Protein AF-A0A3C0I168-F1 (afdb_monomer_lite)

Foldseek 3Di:
DDDDPPPPPDDPLQQAAAEEEEQADAQVQLQVVVLCVVLVNVNRYHYDYDDLVNDDDDPPDDDRGSALQNLLVVQVVVQVVVQVVCVVVVHHGHAEYEREEAADPHPCNVVNVVVQVVCLVPDPRHHYHYWYFVHDPLVLLLQQPDQDDLDFADEDPDPPPVDVDPDDDDLVRYSQSSCCVQLVDGSVCQRRPSCNNVSSVVSPGDLVSSLVSLVVQLVVCCVPPVVDDSSPRGGHTRVSVVSVVSNVSSVSPPPDDPVQADFADVVLCPPPVDPDPDPVLVVVLSVLLCVVPNVDGNVVSNVLSVVCVVCVDRDPSCVVRVVSSVSVCVVDPDD

Structure (mmCIF, N/CA/C/O backbone):
data_AF-A0A3C0I168-F1
#
_entry.id   AF-A0A3C0I168-F1
#
loop_
_atom_site.group_PDB
_atom_site.id
_atom_site.type_symbol
_atom_site.label_atom_id
_atom_site.label_alt_id
_atom_site.label_comp_id
_atom_site.label_asym_id
_atom_site.label_entity_id
_atom_site.label_seq_id
_atom_site.pdbx_PDB_ins_code
_atom_site.Cartn_x
_atom_site.Cartn_y
_atom_site.Cartn_z
_atom_site.occupancy
_atom_site.B_iso_or_equiv
_atom_site.auth_seq_id
_atom_site.auth_comp_id
_atom_site.auth_asym_id
_atom_site.auth_atom_id
_atom_site.pdbx_PDB_model_num
ATOM 1 N N . MET A 1 1 ? -26.625 31.525 30.598 1.00 34.56 1 MET A N 1
ATOM 2 C CA . MET A 1 1 ? -25.313 31.062 30.095 1.00 34.56 1 MET A CA 1
ATOM 3 C C . MET A 1 1 ? -25.594 30.124 28.931 1.00 34.56 1 MET A C 1
ATOM 5 O O . MET A 1 1 ? -26.128 29.048 29.154 1.00 34.56 1 MET A O 1
ATOM 9 N N . ILE A 1 2 ? -25.391 30.579 27.694 1.00 28.00 2 ILE A N 1
ATOM 10 C CA . ILE A 1 2 ? -25.667 29.773 26.497 1.00 28.00 2 ILE A CA 1
ATOM 11 C C . ILE A 1 2 ? -24.569 28.711 26.424 1.00 28.00 2 ILE A C 1
ATOM 13 O O . ILE A 1 2 ? -23.401 29.043 26.222 1.00 28.00 2 ILE A O 1
ATOM 17 N N . LEU A 1 3 ? -24.931 27.449 26.662 1.00 28.77 3 LEU A N 1
ATOM 18 C CA . LEU A 1 3 ? -24.052 26.310 26.423 1.00 28.77 3 LEU A CA 1
ATOM 19 C C . LEU A 1 3 ? -23.670 26.344 24.942 1.00 28.77 3 LEU A C 1
ATOM 21 O O . LEU A 1 3 ? -24.516 26.124 24.077 1.00 28.77 3 LEU A O 1
ATOM 25 N N . LYS A 1 4 ? -22.406 26.672 24.646 1.00 27.72 4 LYS A N 1
ATOM 26 C CA . LYS A 1 4 ? -21.853 26.501 23.300 1.00 27.72 4 LYS A CA 1
ATOM 27 C C . LYS A 1 4 ? -22.143 25.058 22.873 1.00 27.72 4 LYS A C 1
ATOM 29 O O . LYS A 1 4 ? -21.875 24.159 23.678 1.00 27.72 4 LYS A O 1
ATOM 34 N N . PRO A 1 5 ? -22.662 24.810 21.657 1.00 28.59 5 PRO A N 1
ATOM 35 C CA . PRO A 1 5 ? -22.758 23.451 21.157 1.00 28.59 5 PRO A CA 1
ATOM 36 C C . PRO A 1 5 ? -21.360 22.848 21.259 1.00 28.59 5 PRO A C 1
ATOM 38 O O . PRO A 1 5 ? -20.394 23.442 20.770 1.00 28.59 5 PRO A O 1
ATOM 41 N N . ARG A 1 6 ? -21.228 21.707 21.944 1.00 31.36 6 ARG A N 1
ATOM 42 C CA . ARG A 1 6 ? -20.055 20.854 21.760 1.00 31.36 6 ARG A CA 1
ATOM 43 C C . ARG A 1 6 ? -20.019 20.584 20.265 1.00 31.36 6 ARG A C 1
ATOM 45 O O . ARG A 1 6 ? -20.879 19.863 19.769 1.00 31.36 6 ARG A O 1
ATOM 52 N N . VAL A 1 7 ? -19.086 21.223 19.562 1.00 33.28 7 VAL A N 1
ATOM 53 C CA . VAL A 1 7 ? -18.720 20.850 18.198 1.00 33.28 7 VAL A CA 1
ATOM 54 C C . VAL A 1 7 ? -18.550 19.341 18.256 1.00 33.28 7 VAL A C 1
ATOM 56 O O . VAL A 1 7 ? -17.740 18.863 19.054 1.00 33.28 7 VAL A O 1
ATOM 59 N N . ALA A 1 8 ? -19.417 18.606 17.561 1.00 32.22 8 ALA A N 1
ATOM 60 C CA . ALA A 1 8 ? -19.381 17.158 17.558 1.00 32.22 8 ALA A CA 1
ATOM 61 C C . ALA A 1 8 ? -17.975 16.762 17.104 1.00 32.22 8 ALA A C 1
ATOM 63 O O . ALA A 1 8 ? -17.602 16.971 15.954 1.00 32.22 8 ALA A O 1
ATOM 64 N N . GLN A 1 9 ? -17.152 16.311 18.053 1.00 38.19 9 GLN A N 1
ATOM 65 C CA . GLN A 1 9 ? -15.844 15.758 17.757 1.00 38.19 9 GLN A CA 1
ATOM 66 C C . GLN A 1 9 ? -16.084 14.575 16.831 1.00 38.19 9 GLN A C 1
ATOM 68 O O . GLN A 1 9 ? -16.795 13.645 17.209 1.00 38.19 9 GLN A O 1
ATOM 73 N N . PHE A 1 10 ? -15.529 14.682 15.626 1.00 38.69 10 PHE A N 1
ATOM 74 C CA . PHE A 1 10 ? -15.328 13.634 14.636 1.00 38.69 10 PHE A CA 1
ATOM 75 C C . PHE A 1 10 ? -15.387 12.248 15.268 1.00 38.69 10 PHE A C 1
ATOM 77 O O . PHE A 1 10 ? -14.441 11.798 15.913 1.00 38.69 10 PHE A O 1
ATOM 84 N N . LYS A 1 11 ? -16.510 11.564 15.091 1.00 42.00 11 LYS A N 1
ATOM 85 C CA . LYS A 1 11 ? -16.537 10.122 15.260 1.00 42.00 11 LYS A CA 1
ATOM 86 C C . LYS A 1 11 ? -16.367 9.544 13.862 1.00 42.00 11 LYS A C 1
ATOM 88 O O . LYS A 1 11 ? -17.107 9.920 12.969 1.00 42.00 11 LYS A O 1
ATOM 93 N N . GLU A 1 12 ? -15.414 8.621 13.730 1.00 51.81 12 GLU A N 1
ATOM 94 C CA . GLU A 1 12 ? -15.281 7.631 12.634 1.00 51.81 12 GLU A CA 1
ATOM 95 C C . GLU A 1 12 ? -14.200 7.851 11.557 1.00 51.81 12 GLU A C 1
ATOM 97 O O . GLU A 1 12 ? -14.330 7.412 10.416 1.00 51.81 12 GLU A O 1
ATOM 102 N N . PRO A 1 13 ? -13.059 8.443 11.943 1.00 44.53 13 PRO A N 1
ATOM 103 C CA . PRO A 1 13 ? -11.757 7.905 11.508 1.00 44.53 13 PRO A CA 1
ATOM 104 C C . PRO A 1 13 ? -10.850 7.474 12.670 1.00 44.53 13 PRO A C 1
ATOM 106 O O . PRO A 1 13 ? -9.850 6.794 12.469 1.00 44.53 13 PRO A O 1
ATOM 109 N N . GLU A 1 14 ? -11.194 7.854 13.901 1.00 45.31 14 GLU A N 1
ATOM 110 C CA . GLU A 1 14 ? -10.487 7.416 15.111 1.00 45.31 14 GLU A CA 1
ATOM 111 C C . GLU A 1 14 ? -11.023 6.094 15.671 1.00 45.31 14 GLU A C 1
ATOM 113 O O . GLU A 1 14 ? -10.394 5.537 16.556 1.00 45.31 14 GLU A O 1
ATOM 118 N N . GLN A 1 15 ? -12.149 5.572 15.165 1.00 52.81 15 GLN A N 1
ATOM 119 C CA . GLN A 1 15 ? -12.777 4.360 15.709 1.00 52.81 15 GLN A CA 1
ATOM 120 C C . GLN A 1 15 ? -12.142 3.038 15.256 1.00 52.81 15 GLN A C 1
ATOM 122 O O . GLN A 1 15 ? -12.506 1.976 15.762 1.00 52.81 15 GLN A O 1
ATOM 127 N N . PHE A 1 16 ? -11.181 3.077 14.335 1.00 58.59 16 PHE A N 1
ATOM 128 C CA . PHE A 1 16 ? -10.498 1.879 13.879 1.00 58.59 16 PHE A CA 1
ATOM 129 C C . PHE A 1 16 ? -9.011 2.133 13.656 1.00 58.59 16 PHE A C 1
ATOM 131 O O . PHE A 1 16 ? -8.607 3.123 13.043 1.00 58.59 16 PHE A O 1
ATOM 138 N N . SER A 1 17 ? -8.195 1.220 14.173 1.00 78.19 17 SER A N 1
ATOM 139 C CA . SER A 1 17 ? -6.760 1.186 13.917 1.00 78.19 17 SER A CA 1
ATOM 140 C C . SER A 1 17 ? -6.486 0.303 12.697 1.00 78.19 17 SER A C 1
ATOM 142 O O . SER A 1 17 ? -7.250 -0.622 12.401 1.00 78.19 17 SER A O 1
ATOM 144 N N . ILE A 1 18 ? -5.383 0.555 11.999 1.00 85.88 18 ILE A N 1
ATOM 145 C CA . ILE A 1 18 ? -4.855 -0.326 10.955 1.00 85.88 18 ILE A CA 1
ATOM 146 C C . ILE A 1 18 ? -3.461 -0.818 11.331 1.00 85.88 18 ILE A C 1
ATOM 148 O O . ILE A 1 18 ? -2.681 -0.092 11.955 1.00 85.88 18 ILE A O 1
ATOM 152 N N . LEU A 1 19 ? -3.165 -2.045 10.926 1.00 89.56 19 LEU A N 1
ATOM 153 C CA . LEU A 1 19 ? -1.847 -2.652 11.016 1.00 89.56 19 LEU A CA 1
ATOM 154 C C . LEU A 1 19 ? -1.322 -2.863 9.594 1.00 89.56 19 LEU A C 1
ATOM 156 O O . LEU A 1 19 ? -2.053 -3.365 8.747 1.00 89.56 19 LEU A O 1
ATOM 160 N N . ILE A 1 20 ? -0.082 -2.471 9.328 1.00 91.81 20 ILE A N 1
ATOM 161 C CA . ILE A 1 20 ? 0.625 -2.738 8.074 1.00 91.81 20 ILE A CA 1
ATOM 162 C C . ILE A 1 20 ? 1.846 -3.577 8.433 1.00 91.81 20 ILE A C 1
ATOM 164 O O . ILE A 1 20 ? 2.668 -3.141 9.233 1.00 91.81 20 ILE A O 1
ATOM 168 N N . VAL A 1 21 ? 1.958 -4.771 7.865 1.00 90.75 21 VAL A N 1
ATOM 169 C CA . VAL A 1 21 ? 3.086 -5.681 8.070 1.00 90.75 21 VAL A CA 1
ATOM 170 C C . VAL A 1 21 ? 3.828 -5.811 6.754 1.00 90.75 21 VAL A C 1
ATOM 172 O O . VAL A 1 21 ? 3.232 -6.219 5.760 1.00 90.75 21 VAL A O 1
ATOM 175 N N . CYS A 1 22 ? 5.103 -5.433 6.745 1.00 89.12 22 CYS A N 1
ATOM 176 C CA . CYS A 1 22 ? 5.945 -5.505 5.553 1.00 89.12 22 CYS A CA 1
ATOM 177 C C . CYS A 1 22 ? 6.857 -6.732 5.600 1.00 89.12 22 CYS A C 1
ATOM 179 O O . CYS A 1 22 ? 7.445 -7.029 6.645 1.00 89.12 22 CYS A O 1
ATOM 181 N N . GLU A 1 23 ? 6.983 -7.410 4.458 1.00 84.25 23 GLU A N 1
ATOM 182 C CA . GLU A 1 23 ? 7.933 -8.504 4.254 1.00 84.25 23 GLU A CA 1
ATOM 183 C C . GLU A 1 23 ? 9.381 -8.063 4.481 1.00 84.25 23 GLU A C 1
ATOM 185 O O . GLU A 1 23 ? 10.157 -8.768 5.130 1.00 84.25 23 GLU A O 1
ATOM 190 N N . ASP A 1 24 ? 9.740 -6.882 3.978 1.00 78.25 24 ASP A N 1
ATOM 191 C CA . ASP A 1 24 ? 11.064 -6.302 4.140 1.00 78.25 24 ASP A CA 1
ATOM 192 C C . ASP A 1 24 ? 11.121 -5.307 5.316 1.00 78.25 24 ASP A C 1
ATOM 194 O O . ASP A 1 24 ? 10.115 -4.758 5.767 1.00 78.25 24 ASP A O 1
ATOM 198 N N . SER A 1 25 ? 12.327 -5.060 5.834 1.00 77.94 25 SER A N 1
ATOM 199 C CA . SER A 1 25 ? 12.542 -4.198 7.004 1.00 77.94 25 SER A CA 1
ATOM 200 C C . SER A 1 25 ? 12.929 -2.754 6.675 1.00 77.94 25 SER A C 1
ATOM 202 O O . SER A 1 25 ? 13.218 -1.980 7.597 1.00 77.94 25 SER A O 1
ATOM 204 N N . LYS A 1 26 ? 12.981 -2.394 5.386 1.00 82.38 26 LYS A N 1
ATOM 205 C CA . LYS A 1 26 ? 13.566 -1.142 4.900 1.00 82.38 26 LYS A CA 1
ATOM 206 C C . LYS A 1 26 ? 12.718 -0.457 3.835 1.00 82.38 26 LYS A C 1
ATOM 208 O O . LYS A 1 26 ? 12.081 0.528 4.168 1.00 82.38 26 LYS A O 1
ATOM 213 N N . SER A 1 27 ? 12.719 -0.910 2.585 1.00 81.81 27 SER A N 1
ATOM 214 C CA . SER A 1 27 ? 12.077 -0.221 1.458 1.00 81.81 27 SER A CA 1
ATOM 215 C C . SER A 1 27 ? 10.603 0.086 1.718 1.00 81.81 27 SER A C 1
ATOM 217 O O . SER A 1 27 ? 10.245 1.266 1.823 1.00 81.81 27 SER A O 1
ATOM 219 N N . ALA A 1 28 ? 9.761 -0.935 1.915 1.00 87.25 28 ALA A N 1
ATOM 220 C CA . ALA A 1 28 ? 8.344 -0.705 2.185 1.00 87.25 28 ALA A CA 1
ATOM 221 C C . ALA A 1 28 ? 8.139 0.069 3.494 1.00 87.25 28 ALA A C 1
ATOM 223 O O . ALA A 1 28 ? 7.382 1.043 3.541 1.00 87.25 28 ALA A O 1
ATOM 224 N N . VAL A 1 29 ? 8.879 -0.303 4.541 1.00 89.06 29 VAL A N 1
ATOM 225 C CA . VAL A 1 29 ? 8.790 0.310 5.875 1.00 89.06 29 VAL A CA 1
ATOM 226 C C . VAL A 1 29 ? 9.073 1.812 5.821 1.00 89.06 29 VAL A C 1
ATOM 228 O O . VAL A 1 29 ? 8.245 2.609 6.259 1.00 89.06 29 VAL A O 1
ATOM 231 N N . TYR A 1 30 ? 10.198 2.226 5.240 1.00 89.94 30 TYR A N 1
ATOM 232 C CA . TYR A 1 30 ? 10.595 3.630 5.145 1.00 89.94 30 TYR A CA 1
ATOM 233 C C . TYR A 1 30 ? 9.626 4.446 4.298 1.00 89.94 30 TYR A C 1
ATOM 235 O O . TYR A 1 30 ? 9.334 5.598 4.641 1.00 89.94 30 TYR A O 1
ATOM 243 N N . TYR A 1 31 ? 9.092 3.865 3.219 1.00 92.62 31 TYR A N 1
ATOM 244 C CA . TYR A 1 31 ? 8.068 4.531 2.427 1.00 92.62 31 TYR A CA 1
ATOM 245 C C . TYR A 1 31 ? 6.796 4.764 3.256 1.00 92.62 31 TYR A C 1
ATOM 247 O O . TYR A 1 31 ? 6.327 5.903 3.375 1.00 92.62 31 TYR A O 1
ATOM 255 N N . PHE A 1 32 ? 6.248 3.712 3.873 1.00 92.19 32 PHE A N 1
ATOM 256 C CA . PHE A 1 32 ? 4.993 3.809 4.616 1.00 92.19 32 PHE A CA 1
ATOM 257 C C . PHE A 1 32 ? 5.116 4.643 5.894 1.00 92.19 32 PHE A C 1
ATOM 259 O O . PHE A 1 32 ? 4.197 5.405 6.193 1.00 92.19 32 PHE A O 1
ATOM 266 N N . GLU A 1 33 ? 6.234 4.585 6.624 1.00 88.38 33 GLU A N 1
ATOM 267 C CA . GLU A 1 33 ? 6.457 5.414 7.820 1.00 88.38 33 GLU A CA 1
ATOM 268 C C . GLU A 1 33 ? 6.348 6.903 7.484 1.00 88.38 33 GLU A C 1
ATOM 270 O O . GLU A 1 33 ? 5.675 7.678 8.177 1.00 88.38 33 GLU A O 1
ATOM 275 N N . ARG A 1 34 ? 6.978 7.309 6.375 1.00 91.44 34 ARG A N 1
ATOM 276 C CA . ARG A 1 34 ? 6.918 8.689 5.887 1.00 91.44 34 ARG A CA 1
ATOM 277 C C . ARG A 1 34 ? 5.525 9.043 5.384 1.00 91.44 34 ARG A C 1
ATOM 279 O O . ARG A 1 34 ? 5.017 10.100 5.765 1.00 91.44 34 ARG A O 1
ATOM 286 N N . LYS A 1 35 ? 4.873 8.147 4.637 1.00 90.38 35 LYS A N 1
ATOM 287 C CA . LYS A 1 35 ? 3.500 8.349 4.159 1.00 90.38 35 LYS A CA 1
ATOM 288 C C . LYS A 1 35 ? 2.502 8.535 5.306 1.00 90.38 35 LYS A C 1
ATOM 290 O O . LYS A 1 35 ? 1.708 9.474 5.282 1.00 90.38 35 LYS A O 1
ATOM 295 N N . ILE A 1 36 ? 2.561 7.689 6.336 1.00 88.75 36 ILE A N 1
ATOM 296 C CA . ILE A 1 36 ? 1.723 7.783 7.544 1.00 88.75 36 ILE A CA 1
ATOM 297 C C . ILE A 1 36 ? 1.941 9.114 8.251 1.00 88.75 36 ILE A C 1
ATOM 299 O O . ILE A 1 36 ? 0.972 9.746 8.679 1.00 88.75 36 ILE A O 1
ATOM 303 N N . LYS A 1 37 ? 3.202 9.541 8.383 1.00 87.81 37 LYS A N 1
ATOM 304 C CA . LYS A 1 37 ? 3.541 10.815 9.017 1.00 87.81 37 LYS A CA 1
ATOM 305 C C . LYS A 1 37 ? 2.951 11.995 8.247 1.00 87.81 37 LYS A C 1
ATOM 307 O O . LYS A 1 37 ? 2.352 12.870 8.866 1.00 87.81 37 LYS A O 1
ATOM 312 N N . GLU A 1 38 ? 3.080 12.006 6.922 1.00 87.62 38 GLU A N 1
ATOM 313 C CA . GLU A 1 38 ? 2.495 13.042 6.063 1.00 87.62 38 GLU A CA 1
ATOM 314 C C . GLU A 1 38 ? 0.968 13.077 6.142 1.00 87.62 38 GLU A C 1
ATOM 316 O O . GLU A 1 38 ? 0.371 14.146 6.212 1.00 87.62 38 GLU A O 1
ATOM 321 N N . CYS A 1 39 ? 0.340 11.905 6.218 1.00 82.12 39 CYS A N 1
ATOM 322 C CA . CYS A 1 39 ? -1.105 11.771 6.365 1.00 82.12 39 CYS A CA 1
ATOM 323 C C . CYS A 1 39 ? -1.603 12.042 7.800 1.00 82.12 39 CYS A C 1
ATOM 325 O O . CYS A 1 39 ? -2.794 11.896 8.076 1.00 82.12 39 CYS A O 1
ATOM 327 N N . ALA A 1 40 ? -0.707 12.392 8.734 1.00 82.88 40 ALA A N 1
ATOM 328 C CA . ALA A 1 40 ? -0.997 12.548 10.160 1.00 82.88 40 ALA A CA 1
ATOM 329 C C . ALA A 1 40 ? -1.706 11.321 10.783 1.00 82.88 40 ALA A C 1
ATOM 331 O O . ALA A 1 40 ? -2.559 11.453 11.665 1.00 82.88 40 ALA A O 1
ATOM 332 N N . LEU A 1 41 ? -1.349 10.108 10.339 1.00 79.50 41 LEU A N 1
ATOM 333 C CA . LEU A 1 41 ? -1.995 8.854 10.751 1.00 79.50 41 LEU A CA 1
ATOM 334 C C . LEU A 1 41 ? -1.277 8.113 11.885 1.00 79.50 41 LEU A C 1
ATOM 336 O O . LEU A 1 41 ? -1.742 7.054 12.298 1.00 79.50 41 LEU A O 1
ATOM 340 N N . SER A 1 42 ? -0.192 8.659 12.440 1.00 77.06 42 SER A N 1
ATOM 341 C CA . SER A 1 42 ? 0.677 7.969 13.414 1.00 77.06 42 SER A CA 1
ATOM 342 C C . SER A 1 42 ? -0.017 7.476 14.693 1.00 77.06 42 SER A C 1
ATOM 344 O O . SER A 1 42 ? 0.567 6.702 15.440 1.00 77.06 42 SER A O 1
ATOM 346 N N . LYS A 1 43 ? -1.245 7.927 14.980 1.00 71.31 43 LYS A N 1
ATOM 347 C CA . LYS A 1 43 ? -2.039 7.467 16.132 1.00 71.31 43 LYS A CA 1
ATOM 348 C C . LYS A 1 43 ? -2.945 6.268 15.837 1.00 71.31 43 LYS A C 1
ATOM 350 O O . LYS A 1 43 ? -3.404 5.641 16.783 1.00 71.31 43 LYS A O 1
ATOM 355 N N . THR A 1 44 ? -3.243 5.974 14.571 1.00 68.56 44 THR A N 1
ATOM 356 C CA . THR A 1 44 ? -4.156 4.875 14.191 1.00 68.56 44 THR A CA 1
ATOM 357 C C . THR A 1 44 ? -3.604 3.951 13.124 1.00 68.56 44 THR A C 1
ATOM 359 O O . THR A 1 44 ? -4.261 2.974 12.794 1.00 68.56 44 THR A O 1
ATOM 362 N N . ALA A 1 45 ? -2.428 4.234 12.575 1.00 71.69 45 ALA A N 1
ATOM 363 C CA . ALA A 1 45 ? -1.731 3.325 11.688 1.00 71.69 45 ALA A CA 1
ATOM 364 C C . ALA A 1 45 ? -0.438 2.866 12.363 1.00 71.69 45 ALA A C 1
ATOM 366 O O . ALA A 1 45 ? 0.399 3.689 12.740 1.00 71.69 45 ALA A O 1
ATOM 367 N N . THR A 1 46 ? -0.304 1.554 12.531 1.00 78.44 46 THR A N 1
ATOM 368 C CA . THR A 1 46 ? 0.902 0.905 13.049 1.00 78.44 46 THR A CA 1
ATOM 369 C C . THR A 1 46 ? 1.583 0.164 11.911 1.00 78.44 46 THR A C 1
ATOM 371 O O . THR A 1 46 ? 0.918 -0.555 11.169 1.00 78.44 46 THR A O 1
ATOM 374 N N . ILE A 1 47 ? 2.896 0.344 11.780 1.00 72.50 47 ILE A N 1
ATOM 375 C CA . ILE A 1 47 ? 3.728 -0.437 10.866 1.00 72.50 47 ILE A CA 1
ATOM 376 C C . ILE A 1 47 ? 4.538 -1.409 11.707 1.00 72.50 47 ILE A C 1
ATOM 378 O O . ILE A 1 47 ? 5.252 -0.987 12.616 1.00 72.50 47 ILE A O 1
ATOM 382 N N . GLU A 1 48 ? 4.444 -2.688 11.378 1.00 80.06 48 GLU A N 1
ATOM 383 C CA . GLU A 1 48 ? 5.359 -3.706 11.860 1.00 80.06 48 GLU A CA 1
ATOM 384 C C . GLU A 1 48 ? 6.253 -4.161 10.706 1.00 80.06 48 GLU A C 1
ATOM 386 O O . GLU A 1 48 ? 5.827 -4.277 9.553 1.00 80.06 48 GLU A O 1
ATOM 391 N N . LYS A 1 49 ? 7.510 -4.428 11.037 1.00 73.69 49 LYS A N 1
ATOM 392 C CA . LYS A 1 49 ? 8.502 -4.966 10.115 1.00 73.69 49 LYS A CA 1
ATOM 393 C C . LYS A 1 49 ? 8.913 -6.343 10.594 1.00 73.69 49 LYS A C 1
ATOM 395 O O . LYS A 1 49 ? 9.040 -6.551 11.800 1.00 73.69 49 LYS A O 1
ATOM 400 N N . ILE A 1 50 ? 9.161 -7.251 9.665 1.00 62.25 50 ILE A N 1
ATOM 401 C CA . ILE A 1 50 ? 9.693 -8.566 10.004 1.00 62.25 50 ILE A CA 1
ATOM 402 C C . ILE A 1 50 ? 11.207 -8.488 9.855 1.00 62.25 50 ILE A C 1
ATOM 404 O O . ILE A 1 50 ? 11.731 -8.375 8.747 1.00 62.25 50 ILE A O 1
ATOM 408 N N . ASP A 1 51 ? 11.930 -8.480 10.978 1.00 56.91 51 ASP A N 1
ATOM 409 C CA . ASP A 1 51 ? 13.378 -8.641 10.913 1.00 56.91 51 ASP A CA 1
ATOM 410 C C . ASP A 1 51 ? 13.711 -10.121 10.685 1.00 56.91 51 ASP A C 1
ATOM 412 O O . ASP A 1 51 ? 13.073 -11.031 11.213 1.00 56.91 51 ASP A O 1
ATOM 416 N N . SER A 1 52 ? 14.778 -10.361 9.933 1.00 49.44 52 SER A N 1
ATOM 417 C CA . SER A 1 52 ? 15.386 -11.670 9.686 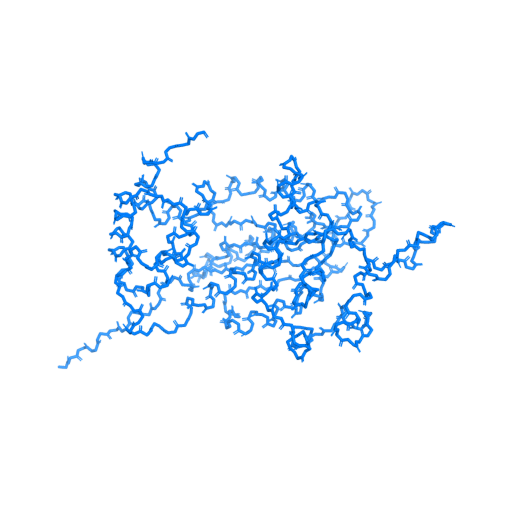1.00 49.44 52 SER A CA 1
ATOM 418 C C . SER A 1 52 ? 15.694 -12.484 10.957 1.00 49.44 52 SER A C 1
ATOM 420 O O . SER A 1 52 ? 15.904 -13.693 10.867 1.00 49.44 52 SER A O 1
ATOM 422 N N . GLN A 1 53 ? 15.735 -11.839 12.130 1.00 40.16 53 GLN A N 1
ATOM 423 C CA . GLN A 1 53 ? 15.949 -12.472 13.435 1.00 40.16 53 GLN A CA 1
ATOM 424 C C . GLN A 1 53 ? 14.653 -12.895 14.149 1.00 40.16 53 GLN A C 1
ATOM 426 O O . GLN A 1 53 ? 14.715 -13.778 15.000 1.00 40.16 53 GLN A O 1
ATOM 431 N N . ASP A 1 54 ? 13.496 -12.326 13.790 1.00 37.03 54 ASP A N 1
ATOM 432 C CA . ASP A 1 54 ? 12.200 -12.630 14.422 1.00 37.03 54 ASP A CA 1
ATOM 433 C C . ASP A 1 54 ? 11.555 -13.917 13.868 1.00 37.03 54 ASP A C 1
ATOM 435 O O . ASP A 1 54 ? 10.554 -14.405 14.392 1.00 37.03 54 ASP A O 1
ATOM 439 N N . ILE A 1 55 ? 12.145 -14.503 12.819 1.00 40.72 55 ILE A N 1
ATOM 440 C CA . ILE A 1 55 ? 11.670 -15.724 12.164 1.00 40.72 55 ILE A CA 1
ATOM 441 C C . ILE A 1 55 ? 12.423 -16.932 12.729 1.00 40.72 55 ILE A C 1
ATOM 443 O O . ILE A 1 55 ? 13.428 -17.391 12.183 1.00 40.72 55 ILE A O 1
ATOM 447 N N . ALA A 1 56 ? 11.908 -17.488 13.820 1.00 27.91 56 ALA A N 1
ATOM 448 C CA . ALA A 1 56 ? 12.175 -18.868 14.196 1.00 27.91 56 ALA A CA 1
ATOM 449 C C . ALA A 1 56 ? 10.848 -19.627 14.181 1.00 27.91 56 ALA A C 1
ATOM 451 O O . ALA A 1 56 ? 10.070 -19.482 15.112 1.00 27.91 56 ALA A O 1
ATOM 452 N N . VAL A 1 57 ? 10.579 -20.370 13.102 1.00 24.92 57 VAL A N 1
ATOM 453 C CA . VAL A 1 57 ? 10.372 -21.832 13.082 1.00 24.92 57 VAL A CA 1
ATOM 454 C C . VAL A 1 57 ? 10.262 -22.251 11.606 1.00 24.92 57 VAL A C 1
ATOM 456 O O . VAL A 1 57 ? 9.235 -22.064 10.965 1.00 24.92 57 VAL A O 1
ATOM 459 N N . ASP A 1 58 ? 11.345 -22.823 11.081 1.00 25.41 58 ASP A N 1
ATOM 460 C CA . ASP A 1 58 ? 11.345 -23.650 9.874 1.00 25.41 58 ASP A CA 1
ATOM 461 C C . ASP A 1 58 ? 11.367 -25.109 10.363 1.00 25.41 58 ASP A C 1
ATOM 463 O O . ASP A 1 58 ? 12.373 -25.558 10.918 1.00 25.41 58 ASP A O 1
ATOM 467 N N . VAL A 1 59 ? 10.245 -25.823 10.238 1.00 28.00 59 VAL A N 1
ATOM 468 C CA . VAL A 1 59 ? 10.227 -27.293 10.296 1.00 28.00 59 VAL A CA 1
ATOM 469 C C . VAL A 1 59 ? 9.953 -27.799 8.885 1.00 28.00 59 VAL A C 1
ATOM 471 O O . VAL A 1 59 ? 8.882 -28.328 8.641 1.00 28.00 59 VAL A O 1
ATOM 474 N N . GLU A 1 60 ? 10.864 -27.539 7.941 1.00 29.48 60 GLU A N 1
ATOM 475 C CA . GLU A 1 60 ? 11.282 -28.467 6.867 1.00 29.48 60 GLU A CA 1
ATOM 476 C C . GLU A 1 60 ? 12.383 -27.919 5.925 1.00 29.48 60 GLU A C 1
ATOM 478 O O . GLU A 1 60 ? 12.587 -28.408 4.819 1.00 29.48 60 GLU A O 1
ATOM 483 N N . GLY A 1 61 ? 13.215 -26.989 6.393 1.00 31.61 61 GLY A N 1
ATOM 484 C CA . GLY A 1 61 ? 14.593 -26.841 5.928 1.00 31.61 61 GLY A CA 1
ATOM 485 C C . GLY A 1 61 ? 14.779 -26.214 4.546 1.00 31.61 61 GLY A C 1
ATOM 486 O O . GLY A 1 61 ? 15.527 -26.756 3.726 1.00 31.61 61 GLY A O 1
ATOM 487 N N . SER A 1 62 ? 14.252 -25.009 4.310 1.00 28.00 62 SER A N 1
ATOM 488 C CA . SER A 1 62 ? 14.726 -24.189 3.186 1.00 28.00 62 SER A CA 1
ATOM 489 C C . SER A 1 62 ? 14.736 -22.684 3.480 1.00 28.00 62 SER A C 1
ATOM 491 O O . SER A 1 62 ? 13.765 -21.977 3.258 1.00 28.00 62 SER A O 1
ATOM 493 N N . LYS A 1 63 ? 15.935 -22.217 3.860 1.00 35.59 63 LYS A N 1
ATOM 494 C CA . LYS A 1 63 ? 16.476 -20.844 3.788 1.00 35.59 63 LYS A CA 1
ATOM 495 C C . LYS A 1 63 ? 15.715 -19.744 4.549 1.00 35.59 63 LYS A C 1
ATOM 497 O O . LYS A 1 63 ? 14.689 -19.236 4.132 1.00 35.59 63 LYS A O 1
ATOM 502 N N . LYS A 1 64 ? 16.391 -19.276 5.604 1.00 39.91 64 LYS A N 1
ATOM 503 C CA . LYS A 1 64 ? 16.162 -18.041 6.370 1.00 39.91 64 LYS A CA 1
ATOM 504 C C . LYS A 1 64 ? 15.754 -16.851 5.475 1.00 39.91 64 LYS A C 1
ATOM 506 O O . LYS A 1 64 ? 16.596 -16.349 4.730 1.00 39.91 64 LYS A O 1
ATOM 511 N N . GLY A 1 65 ? 14.507 -16.398 5.605 1.00 52.09 65 GLY A N 1
ATOM 512 C CA . GLY A 1 65 ? 13.929 -15.226 4.936 1.00 52.09 65 GLY A CA 1
ATOM 513 C C . GLY A 1 65 ? 12.458 -15.021 5.327 1.00 52.09 65 GLY A C 1
ATOM 514 O O . GLY A 1 65 ? 11.812 -15.952 5.814 1.00 52.09 65 GLY A O 1
ATOM 515 N N . SER A 1 66 ? 11.943 -13.803 5.159 1.00 60.34 66 SER A N 1
ATOM 516 C CA . SER A 1 66 ? 10.542 -13.420 5.366 1.00 60.34 66 SER A CA 1
ATOM 517 C C . SER A 1 66 ? 9.671 -13.913 4.213 1.00 60.34 66 SER A C 1
ATOM 519 O O . SER A 1 66 ? 9.260 -13.149 3.368 1.00 60.34 66 SER A O 1
ATOM 521 N N . ALA A 1 67 ? 9.379 -15.211 4.153 1.00 76.69 67 ALA A N 1
ATOM 522 C CA . ALA A 1 67 ? 8.465 -15.723 3.131 1.00 76.69 67 ALA A CA 1
ATOM 523 C C . ALA A 1 67 ? 7.055 -15.090 3.269 1.00 76.69 67 ALA A C 1
ATOM 525 O O . ALA A 1 67 ? 6.638 -14.825 4.404 1.00 76.69 67 ALA A O 1
ATOM 526 N N . PRO A 1 68 ? 6.269 -14.946 2.181 1.00 84.75 68 PRO A N 1
ATOM 527 C CA . PRO A 1 68 ? 4.905 -14.398 2.217 1.00 84.75 68 PRO A CA 1
ATOM 528 C C . PRO A 1 68 ? 4.021 -14.980 3.334 1.00 84.75 68 PRO A C 1
ATOM 530 O O . PRO A 1 68 ? 3.349 -14.261 4.074 1.00 84.75 68 PRO A O 1
ATOM 533 N N . LYS A 1 69 ? 4.089 -16.299 3.550 1.00 87.19 69 LYS A N 1
ATOM 534 C CA . LYS A 1 69 ? 3.366 -16.973 4.641 1.00 87.19 69 LYS A CA 1
ATOM 535 C C . LYS A 1 69 ? 3.770 -16.474 6.032 1.00 87.19 69 LYS A C 1
ATOM 537 O O . LYS A 1 69 ? 2.910 -16.278 6.885 1.00 87.19 69 LYS A O 1
ATOM 542 N N . SER A 1 70 ? 5.059 -16.225 6.256 1.00 85.31 70 SER A N 1
ATOM 543 C CA . SER A 1 70 ? 5.566 -15.671 7.516 1.00 85.31 70 SER A CA 1
ATOM 544 C C . SER A 1 70 ? 5.020 -14.265 7.773 1.00 85.31 70 SER A C 1
ATOM 546 O O . SER A 1 70 ? 4.751 -13.928 8.925 1.00 85.31 70 SER A O 1
ATOM 548 N N . VAL A 1 71 ? 4.802 -13.468 6.717 1.00 88.56 71 VAL A N 1
ATOM 549 C CA . VAL A 1 71 ? 4.156 -12.147 6.818 1.00 88.56 71 VAL A CA 1
ATOM 550 C C . VAL A 1 71 ? 2.749 -12.274 7.382 1.00 88.56 71 VAL A C 1
ATOM 552 O O . VAL A 1 71 ? 2.405 -11.600 8.355 1.00 88.56 71 VAL A O 1
ATOM 555 N N . VAL A 1 72 ? 1.961 -13.189 6.821 1.00 91.19 72 VAL A N 1
ATOM 556 C CA . VAL A 1 72 ? 0.580 -13.438 7.249 1.00 91.19 72 VAL A CA 1
ATOM 557 C C . VAL A 1 72 ? 0.525 -13.973 8.680 1.00 91.19 72 VAL A C 1
ATOM 559 O O . VAL A 1 72 ? -0.262 -13.485 9.494 1.00 91.19 72 VAL A O 1
ATOM 562 N N . ASP A 1 73 ? 1.389 -14.925 9.028 1.00 91.38 73 ASP A N 1
ATOM 563 C CA . ASP A 1 73 ? 1.431 -15.529 10.365 1.00 91.38 73 ASP A CA 1
ATOM 564 C C . ASP A 1 73 ? 1.785 -14.501 11.439 1.00 91.38 73 ASP A C 1
ATOM 566 O O . ASP A 1 73 ? 1.139 -14.423 12.492 1.00 91.38 73 ASP A O 1
ATOM 570 N N . TYR A 1 74 ? 2.773 -13.659 11.143 1.00 89.56 74 TYR A N 1
ATOM 571 C CA . TYR A 1 74 ? 3.167 -12.562 12.010 1.00 89.56 74 TYR A CA 1
ATOM 572 C C . TYR A 1 74 ? 2.046 -11.525 12.155 1.00 89.56 74 TYR A C 1
ATOM 574 O O . TYR A 1 74 ? 1.732 -11.104 13.271 1.00 89.56 74 TYR A O 1
ATOM 582 N N . ALA A 1 75 ? 1.392 -11.158 11.049 1.00 89.81 75 ALA A N 1
ATOM 583 C CA . ALA A 1 75 ? 0.281 -10.214 11.045 1.00 89.81 75 ALA A CA 1
ATOM 584 C C . ALA A 1 75 ? -0.902 -10.696 11.897 1.00 89.81 75 ALA A C 1
ATOM 586 O O . ALA A 1 75 ? -1.454 -9.917 12.679 1.00 89.81 75 ALA A O 1
ATOM 587 N N . ILE A 1 76 ? -1.249 -11.985 11.808 1.00 92.94 76 ILE A N 1
ATOM 588 C CA . ILE A 1 76 ? -2.271 -12.624 12.650 1.00 92.94 76 ILE A CA 1
ATOM 589 C C . ILE A 1 76 ? -1.882 -12.530 14.126 1.00 92.94 76 ILE A C 1
ATOM 591 O O . ILE A 1 76 ? -2.670 -12.043 14.939 1.00 92.94 76 ILE A O 1
ATOM 595 N N . SER A 1 77 ? -0.657 -12.943 14.461 1.00 91.19 77 SER A N 1
ATOM 596 C CA . SER A 1 77 ? -0.156 -12.944 15.839 1.00 91.19 77 SER A CA 1
ATOM 597 C C . SER A 1 77 ? -0.197 -11.544 16.463 1.00 91.19 77 SER A C 1
ATOM 599 O O . SER A 1 77 ? -0.786 -11.347 17.530 1.00 91.19 77 SER A O 1
ATOM 601 N N . LYS A 1 78 ? 0.338 -10.537 15.757 1.00 88.75 78 LYS A N 1
ATOM 602 C CA . LYS A 1 78 ? 0.354 -9.139 16.213 1.00 88.75 78 LYS A CA 1
ATOM 603 C C . LYS A 1 78 ? -1.037 -8.548 16.361 1.00 88.75 78 LYS A C 1
ATOM 605 O O . LYS A 1 78 ? -1.323 -7.891 17.365 1.00 88.75 78 LYS A O 1
ATOM 610 N N . ARG A 1 79 ? -1.915 -8.800 15.387 1.00 92.12 79 ARG A N 1
ATOM 611 C CA . ARG A 1 79 ? -3.320 -8.391 15.453 1.00 92.12 79 ARG A CA 1
ATOM 612 C C . ARG A 1 79 ? -3.988 -8.967 16.697 1.00 92.12 79 ARG A C 1
ATOM 614 O O . ARG A 1 79 ? -4.624 -8.218 17.434 1.00 92.12 79 ARG A O 1
ATOM 621 N N . ASP A 1 80 ? -3.851 -10.268 16.933 1.00 92.50 80 ASP A N 1
ATOM 622 C CA . ASP A 1 80 ? -4.541 -10.959 18.025 1.00 92.50 80 ASP A CA 1
ATOM 623 C C . ASP A 1 80 ? -4.014 -10.528 19.393 1.00 92.50 80 ASP A C 1
ATOM 625 O O . ASP A 1 80 ? -4.802 -10.270 20.312 1.00 92.50 80 ASP A O 1
ATOM 629 N N . GLU A 1 81 ? -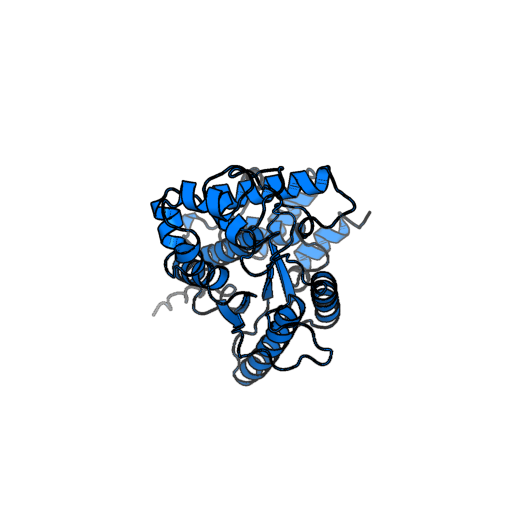2.693 -10.373 19.521 1.00 91.00 81 GLU A N 1
ATOM 630 C CA . GLU A 1 81 ? -2.057 -9.842 20.723 1.00 91.00 81 GLU A CA 1
ATOM 631 C C . GLU A 1 81 ? -2.578 -8.435 21.044 1.00 91.00 81 GLU A C 1
ATOM 633 O O . GLU A 1 81 ? -3.076 -8.191 22.152 1.00 91.00 81 GLU A O 1
ATOM 638 N N . TYR A 1 82 ? -2.513 -7.521 20.071 1.00 87.19 82 TYR A N 1
ATOM 639 C CA . TYR A 1 82 ? -2.955 -6.144 20.254 1.00 87.19 82 TYR A CA 1
ATOM 640 C C . TYR A 1 82 ? -4.454 -6.068 20.530 1.00 87.19 82 TYR A C 1
ATOM 642 O O . TYR A 1 82 ? -4.857 -5.463 21.521 1.00 87.19 82 TYR A O 1
ATOM 650 N N . ASN A 1 83 ? -5.294 -6.718 19.720 1.00 88.81 83 ASN A N 1
ATOM 651 C CA . ASN A 1 83 ? -6.748 -6.642 19.858 1.00 88.81 83 ASN A CA 1
ATOM 652 C C . ASN A 1 83 ? -7.216 -7.200 21.203 1.00 88.81 83 ASN A C 1
ATOM 654 O O . ASN A 1 83 ? -8.103 -6.624 21.836 1.00 88.81 83 ASN A O 1
ATOM 658 N N . LYS A 1 84 ? -6.586 -8.267 21.706 1.00 91.38 84 LYS A N 1
ATOM 659 C CA . LYS A 1 84 ? -6.856 -8.785 23.053 1.00 91.38 84 LYS A CA 1
ATOM 660 C C . LYS A 1 84 ? -6.552 -7.748 24.136 1.00 91.38 84 LYS A C 1
ATOM 662 O O . LYS A 1 84 ? -7.319 -7.620 25.092 1.00 91.38 84 LYS A O 1
ATOM 667 N N . GLN A 1 85 ? -5.447 -7.014 24.013 1.00 88.00 85 GLN A N 1
ATOM 668 C CA . GLN A 1 85 ? -5.093 -5.947 24.955 1.00 88.00 85 GLN A CA 1
ATOM 669 C C . GLN A 1 85 ? -5.998 -4.719 24.803 1.00 88.00 85 GLN A C 1
ATOM 671 O O . GLN A 1 85 ? -6.440 -4.158 25.806 1.00 88.00 85 GLN A O 1
ATOM 676 N N . ALA A 1 86 ? -6.306 -4.330 23.569 1.00 84.44 86 ALA A N 1
ATOM 677 C CA . ALA A 1 86 ? -7.137 -3.184 23.244 1.00 84.44 86 ALA A CA 1
ATOM 678 C C . ALA A 1 86 ? -8.565 -3.365 23.775 1.00 84.44 86 ALA A C 1
ATOM 680 O O . ALA A 1 86 ? -9.048 -2.485 24.484 1.00 84.44 86 ALA A O 1
ATOM 681 N N . LYS A 1 87 ? -9.179 -4.547 23.589 1.00 86.69 87 LYS A N 1
ATOM 682 C CA . LYS A 1 87 ? -10.484 -4.893 24.190 1.00 86.69 87 LYS A CA 1
ATOM 683 C C . LYS A 1 87 ? -10.486 -4.702 25.708 1.00 86.69 87 LYS A C 1
ATOM 685 O O . LYS A 1 87 ? -11.395 -4.083 26.250 1.00 86.69 87 LYS A O 1
ATOM 690 N N . LYS A 1 88 ? -9.446 -5.183 26.399 1.00 89.56 88 LYS A N 1
ATOM 691 C CA . LYS A 1 88 ? -9.319 -5.042 27.863 1.00 89.56 88 LYS A CA 1
ATOM 692 C C . LYS A 1 88 ? -9.183 -3.588 28.315 1.00 89.56 88 LYS A C 1
ATOM 694 O O . LYS A 1 88 ? -9.636 -3.249 29.402 1.00 89.56 88 LYS A O 1
ATOM 699 N N . LYS A 1 89 ? -8.527 -2.752 27.508 1.00 85.00 89 LYS A N 1
ATOM 700 C CA . LYS A 1 89 ? -8.240 -1.343 27.815 1.00 85.00 89 LYS A CA 1
ATOM 701 C C . LYS A 1 89 ? -9.287 -0.371 27.253 1.00 85.00 89 LYS A C 1
ATOM 703 O O . LYS A 1 89 ? -9.131 0.830 27.437 1.00 85.00 89 LYS A O 1
ATOM 708 N N . GLY A 1 90 ? -10.318 -0.862 26.557 1.00 80.31 90 GLY A N 1
ATOM 709 C CA . GLY A 1 90 ? -11.288 -0.018 25.849 1.00 80.31 90 GLY A CA 1
ATOM 710 C C . GLY A 1 90 ? -10.668 0.797 24.705 1.00 80.31 90 GLY A C 1
ATOM 711 O O . GLY A 1 90 ? -11.151 1.882 24.398 1.00 80.31 90 GLY A O 1
ATOM 712 N N . MET A 1 91 ? -9.573 0.308 24.117 1.00 78.31 91 MET A N 1
ATOM 713 C CA . MET A 1 91 ? -8.902 0.928 22.972 1.00 78.31 91 MET A CA 1
ATOM 714 C C . MET A 1 91 ? -9.451 0.379 21.653 1.00 78.31 91 MET A C 1
ATOM 716 O O . MET A 1 91 ? -10.028 -0.709 21.604 1.00 78.31 91 MET A O 1
ATOM 720 N N . TYR A 1 92 ? -9.222 1.120 20.572 1.00 79.38 92 TYR A N 1
ATOM 721 C CA . TYR A 1 92 ? -9.628 0.718 19.230 1.00 79.38 92 TYR A CA 1
ATOM 722 C C . TYR A 1 92 ? -8.852 -0.500 18.745 1.00 79.38 92 TYR A C 1
ATOM 724 O O . TYR A 1 92 ? -7.635 -0.571 18.897 1.00 79.38 92 TYR A O 1
ATOM 732 N N . LEU A 1 93 ? -9.571 -1.447 18.150 1.00 81.81 93 LEU A N 1
ATOM 733 C CA . LEU A 1 93 ? -8.993 -2.652 17.567 1.00 81.81 93 LEU A CA 1
ATOM 734 C C . LEU A 1 93 ? -8.374 -2.333 16.208 1.00 81.81 93 LEU A C 1
ATOM 736 O O . LEU A 1 93 ? -8.828 -1.424 15.504 1.00 81.81 93 LEU A O 1
ATOM 740 N N . TYR A 1 94 ? -7.398 -3.135 15.798 1.00 84.00 94 TYR A N 1
ATOM 741 C CA . TYR A 1 94 ? -7.058 -3.233 14.390 1.00 84.00 94 TYR A CA 1
ATOM 742 C C . TYR A 1 94 ? -8.251 -3.812 13.636 1.00 84.00 94 TYR A C 1
ATOM 744 O O . TYR A 1 94 ? -8.624 -4.961 13.867 1.00 84.00 94 TYR A O 1
ATOM 752 N N . LYS A 1 95 ? -8.860 -3.015 12.756 1.00 83.06 95 LYS A N 1
ATOM 753 C CA . LYS A 1 95 ? -9.952 -3.464 11.877 1.00 83.06 95 LYS A CA 1
ATOM 754 C C . LYS A 1 95 ? -9.453 -3.933 10.523 1.00 83.06 95 LYS A C 1
ATOM 756 O O . LYS A 1 95 ? -10.055 -4.829 9.951 1.00 83.06 95 LYS A O 1
ATOM 761 N N . LYS A 1 96 ? -8.356 -3.354 10.033 1.00 86.25 96 LYS A N 1
ATOM 762 C CA . LYS A 1 96 ? -7.714 -3.765 8.781 1.00 86.25 96 LYS A CA 1
ATOM 763 C C . LYS A 1 96 ? -6.244 -4.065 9.017 1.00 86.25 96 LYS A C 1
ATOM 765 O O . LYS A 1 96 ? -5.553 -3.285 9.678 1.00 86.25 96 LYS A O 1
ATOM 770 N N . VAL A 1 97 ? -5.794 -5.193 8.487 1.00 90.06 97 VAL A N 1
ATOM 771 C CA . VAL A 1 97 ? -4.426 -5.690 8.608 1.00 90.06 97 VAL A CA 1
ATOM 772 C C . VAL A 1 97 ? -3.880 -5.943 7.208 1.00 90.06 97 VAL A C 1
ATOM 774 O O . VAL A 1 97 ? -4.298 -6.880 6.539 1.00 90.06 97 VAL A O 1
ATOM 777 N N . TYR A 1 98 ? -2.960 -5.099 6.760 1.00 92.94 98 TYR A N 1
ATOM 778 C CA . TYR A 1 98 ? -2.347 -5.179 5.438 1.00 92.94 98 TYR A CA 1
ATOM 779 C C . TYR A 1 98 ? -1.061 -5.997 5.507 1.00 92.94 98 TYR A C 1
ATOM 781 O O . TYR A 1 98 ? -0.167 -5.661 6.281 1.00 92.94 98 TYR A O 1
ATOM 789 N N . CYS A 1 99 ? -0.967 -7.044 4.694 1.00 94.25 99 CYS A N 1
ATOM 790 C CA . CYS A 1 99 ? 0.219 -7.881 4.538 1.00 94.25 99 CYS A CA 1
ATOM 791 C C . CYS A 1 99 ? 0.897 -7.502 3.217 1.00 94.25 99 CYS A C 1
ATOM 793 O O . CYS A 1 99 ? 0.408 -7.874 2.152 1.00 94.25 99 CYS A O 1
ATOM 795 N N . VAL A 1 100 ? 1.976 -6.721 3.288 1.00 92.56 100 VAL A N 1
ATOM 796 C CA . VAL A 1 100 ? 2.741 -6.260 2.123 1.00 92.56 100 VAL A CA 1
ATOM 797 C C . VAL A 1 100 ? 3.803 -7.299 1.794 1.00 92.56 100 VAL A C 1
ATOM 799 O O . VAL A 1 100 ? 4.666 -7.561 2.631 1.00 92.56 100 VAL A O 1
ATOM 802 N N . MET A 1 101 ? 3.704 -7.889 0.605 1.00 92.50 101 MET A N 1
ATOM 803 C CA . MET A 1 101 ? 4.510 -9.032 0.172 1.00 92.50 101 MET A CA 1
ATOM 804 C C . MET A 1 101 ? 5.060 -8.803 -1.234 1.00 92.50 101 MET A C 1
ATOM 806 O O . MET A 1 101 ? 4.380 -8.230 -2.094 1.00 92.50 101 MET A O 1
ATOM 810 N N . ASP A 1 102 ? 6.267 -9.293 -1.472 1.00 89.69 102 ASP A N 1
ATOM 811 C CA . ASP A 1 102 ? 6.885 -9.299 -2.790 1.00 89.69 102 ASP A CA 1
ATOM 812 C C . ASP A 1 102 ? 6.666 -10.661 -3.466 1.00 89.69 102 ASP A C 1
ATOM 814 O O . ASP A 1 102 ? 6.607 -11.705 -2.815 1.00 89.69 102 ASP A O 1
ATOM 818 N N . VAL A 1 103 ? 6.554 -10.676 -4.796 1.00 84.75 103 VAL A N 1
ATOM 819 C CA . VAL A 1 103 ? 6.562 -11.928 -5.565 1.00 84.75 103 VAL A CA 1
ATOM 820 C C . VAL A 1 103 ? 7.998 -12.268 -5.916 1.00 84.75 103 VAL A C 1
ATOM 822 O O . VAL A 1 103 ? 8.583 -11.700 -6.840 1.00 84.75 103 VAL A O 1
ATOM 825 N N . ASP A 1 104 ? 8.580 -13.192 -5.164 1.00 73.69 104 ASP A N 1
ATOM 826 C CA . ASP A 1 104 ? 9.879 -13.774 -5.474 1.00 73.69 104 ASP A CA 1
ATOM 827 C C . ASP A 1 104 ? 9.782 -15.273 -5.782 1.00 73.69 104 ASP A C 1
ATOM 829 O O . ASP A 1 104 ? 8.704 -15.817 -6.017 1.00 73.69 104 ASP A O 1
ATOM 833 N N . ASP A 1 105 ? 10.929 -15.950 -5.808 1.00 66.31 105 ASP A N 1
ATOM 834 C CA . ASP A 1 105 ? 11.001 -17.394 -6.038 1.00 66.31 105 ASP A CA 1
ATOM 835 C C . ASP A 1 105 ? 10.417 -18.226 -4.865 1.00 66.31 105 ASP A C 1
ATOM 837 O O . ASP A 1 105 ? 10.509 -19.460 -4.888 1.00 66.31 105 ASP A O 1
ATOM 841 N N . HIS A 1 106 ? 9.861 -17.612 -3.807 1.00 66.38 106 HIS A N 1
ATOM 842 C CA . HIS A 1 106 ? 9.283 -18.344 -2.686 1.00 66.38 106 HIS A CA 1
ATOM 843 C C . HIS A 1 106 ? 7.943 -19.001 -3.064 1.00 66.38 106 HIS A C 1
ATOM 845 O O . HIS A 1 106 ? 7.001 -18.340 -3.501 1.00 66.38 106 HIS A O 1
ATOM 851 N N . PRO A 1 107 ? 7.783 -20.312 -2.804 1.00 73.75 107 PRO A N 1
ATOM 852 C CA . PRO A 1 107 ? 6.602 -21.065 -3.232 1.00 73.75 107 PRO A CA 1
ATOM 853 C C . PRO A 1 107 ? 5.340 -20.778 -2.399 1.00 73.75 107 PRO A C 1
ATOM 855 O O . PRO A 1 107 ? 4.282 -21.333 -2.685 1.00 73.75 107 PRO A O 1
ATOM 858 N N . THR A 1 108 ? 5.425 -19.952 -1.351 1.00 83.25 108 THR A N 1
ATOM 859 C CA . THR A 1 108 ? 4.388 -19.852 -0.311 1.00 83.25 108 THR A CA 1
ATOM 860 C C . THR A 1 108 ? 3.396 -18.706 -0.502 1.00 83.25 108 THR A C 1
ATOM 862 O O . THR A 1 108 ? 2.519 -18.537 0.342 1.00 83.25 108 THR A O 1
ATOM 865 N N . LEU A 1 109 ? 3.480 -17.931 -1.592 1.00 87.31 109 LEU A N 1
ATOM 866 C CA . LEU A 1 109 ? 2.558 -16.815 -1.843 1.00 87.31 109 LEU A CA 1
ATOM 867 C C . LEU A 1 109 ? 1.092 -17.269 -1.899 1.00 87.31 109 LEU A C 1
ATOM 869 O O . LEU A 1 109 ? 0.248 -16.686 -1.225 1.00 87.31 109 LEU A O 1
ATOM 873 N N . ASN A 1 110 ? 0.793 -18.337 -2.643 1.00 88.12 110 ASN A N 1
ATOM 874 C CA . ASN A 1 110 ? -0.575 -18.860 -2.727 1.00 88.12 110 ASN A CA 1
ATOM 875 C C . ASN A 1 110 ? -1.069 -19.352 -1.360 1.00 88.12 110 ASN A C 1
ATOM 877 O O . ASN A 1 110 ? -2.173 -19.010 -0.955 1.00 88.12 110 ASN A O 1
ATOM 881 N N . GLU A 1 111 ? -0.225 -20.055 -0.596 1.00 91.12 111 GLU A N 1
ATOM 882 C CA . GLU A 1 111 ? -0.577 -20.481 0.766 1.00 91.12 111 GLU A CA 1
ATOM 883 C C . GLU A 1 111 ? -0.855 -19.294 1.700 1.00 91.12 111 GLU A C 1
ATOM 885 O O . GLU A 1 111 ? -1.731 -19.370 2.562 1.00 91.12 111 GLU A O 1
ATOM 890 N N . ALA A 1 112 ? -0.102 -18.200 1.555 1.00 91.19 112 ALA A N 1
ATOM 891 C CA . ALA A 1 112 ? -0.299 -16.979 2.325 1.00 91.19 112 ALA A CA 1
ATOM 892 C C . ALA A 1 112 ? -1.660 -16.339 2.007 1.00 91.19 112 ALA A C 1
ATOM 894 O O . ALA A 1 112 ? -2.397 -15.962 2.921 1.00 91.19 112 ALA A O 1
ATOM 895 N N . ILE A 1 113 ? -2.016 -16.271 0.722 1.00 92.19 113 ILE A N 1
ATOM 896 C CA . ILE A 1 113 ? -3.291 -15.727 0.243 1.00 92.19 113 ILE A CA 1
ATOM 897 C C . ILE A 1 113 ? -4.468 -16.607 0.689 1.00 92.19 113 ILE A C 1
ATOM 899 O O . ILE A 1 113 ? -5.422 -16.092 1.274 1.00 92.19 113 ILE A O 1
ATOM 903 N N . ASP A 1 114 ? -4.372 -17.929 0.528 1.00 93.12 114 ASP A N 1
ATOM 904 C CA . ASP A 1 114 ? -5.393 -18.876 0.999 1.00 93.12 114 ASP A CA 1
ATOM 905 C C . ASP A 1 114 ? -5.617 -18.748 2.512 1.00 93.12 114 ASP A C 1
ATOM 907 O O . ASP A 1 114 ? -6.753 -18.751 3.000 1.00 93.12 114 ASP A O 1
ATOM 911 N N . LYS A 1 115 ? -4.532 -18.567 3.275 1.00 94.44 115 LYS A N 1
ATOM 912 C CA . LYS A 1 115 ? -4.606 -18.345 4.721 1.00 94.44 115 LYS A CA 1
ATOM 913 C C . LYS A 1 115 ? -5.298 -17.029 5.072 1.00 94.44 115 LYS A C 1
ATOM 915 O O . LYS A 1 115 ? -6.081 -17.011 6.022 1.00 94.44 115 LYS A O 1
ATOM 920 N N . ILE A 1 116 ? -5.046 -15.949 4.328 1.00 94.06 116 ILE A N 1
ATOM 921 C CA . ILE A 1 116 ? -5.765 -14.676 4.499 1.00 94.06 116 ILE A CA 1
ATOM 922 C C . ILE A 1 116 ? -7.271 -14.893 4.320 1.00 94.06 116 ILE A C 1
ATOM 924 O O . ILE A 1 116 ? -8.042 -14.503 5.201 1.00 94.06 116 ILE A O 1
ATOM 928 N N . TYR A 1 117 ? -7.690 -15.556 3.237 1.00 93.62 117 TYR A N 1
ATOM 929 C CA . TYR A 1 117 ? -9.109 -15.811 2.983 1.00 93.62 117 TYR A CA 1
ATOM 930 C C . TYR A 1 117 ? -9.743 -16.670 4.080 1.00 93.62 117 TYR A C 1
ATOM 932 O O . TYR A 1 117 ? -10.753 -16.267 4.657 1.00 93.62 117 TYR A O 1
ATOM 940 N N . SER A 1 118 ? -9.104 -17.779 4.457 1.00 93.44 118 SER A N 1
ATOM 941 C CA . SER A 1 118 ? -9.599 -18.667 5.518 1.00 93.44 118 SER A CA 1
ATOM 942 C C . SER A 1 118 ? -9.759 -17.955 6.871 1.00 93.44 118 SER A C 1
ATOM 944 O O . SER A 1 118 ? -10.738 -18.165 7.592 1.00 93.44 118 SER A O 1
ATOM 946 N N . VAL A 1 119 ? -8.827 -17.066 7.229 1.00 91.44 119 VAL A N 1
ATOM 947 C CA . VAL A 1 119 ? -8.926 -16.274 8.465 1.00 91.44 119 VAL A CA 1
ATOM 948 C C . VAL A 1 119 ? -10.063 -15.256 8.383 1.00 91.44 119 VAL A C 1
ATOM 950 O O . VAL A 1 119 ? -10.775 -15.064 9.370 1.00 91.44 119 VAL A O 1
ATOM 953 N N . ASN A 1 120 ? -10.265 -14.626 7.227 1.00 91.62 120 ASN A N 1
ATOM 954 C CA . ASN A 1 120 ? -11.328 -13.640 7.029 1.00 91.62 120 ASN A CA 1
ATOM 955 C C . ASN A 1 120 ? -12.734 -14.253 7.047 1.00 91.62 120 ASN A C 1
ATOM 957 O O . ASN A 1 120 ? -13.672 -13.582 7.465 1.00 91.62 120 ASN A O 1
ATOM 961 N N . GLU A 1 121 ? -12.895 -15.521 6.660 1.00 89.19 121 GLU A N 1
ATOM 962 C CA . GLU A 1 121 ? -14.186 -16.223 6.750 1.00 89.19 121 GLU A CA 1
ATOM 963 C C . GLU A 1 121 ? -14.694 -16.360 8.192 1.00 89.19 121 GLU A C 1
ATOM 965 O O . GLU A 1 121 ? -15.900 -16.416 8.430 1.00 89.19 121 GLU A O 1
ATOM 970 N N . THR A 1 122 ? -13.781 -16.419 9.166 1.00 87.06 122 THR A N 1
ATOM 971 C CA . THR A 1 122 ? -14.119 -16.686 10.573 1.00 87.06 122 THR A CA 1
ATOM 972 C C . THR A 1 122 ? -13.939 -15.475 11.488 1.00 87.06 122 THR A C 1
ATOM 974 O O . THR A 1 122 ? -14.528 -15.431 12.571 1.00 87.06 122 THR A O 1
ATOM 977 N N . ASN A 1 123 ? -13.152 -14.475 11.081 1.00 82.75 123 ASN A N 1
ATOM 978 C CA . ASN A 1 123 ? -12.863 -13.303 11.897 1.00 82.75 123 ASN A CA 1
ATOM 979 C C . ASN A 1 123 ? -13.793 -12.124 11.581 1.00 82.75 123 ASN A C 1
ATOM 981 O O . ASN A 1 123 ? -13.631 -11.431 10.584 1.00 82.75 123 ASN A O 1
ATOM 985 N N . ILE A 1 124 ? -14.721 -11.836 12.495 1.00 79.69 124 ILE A N 1
ATOM 986 C CA . ILE A 1 124 ? -15.648 -10.698 12.363 1.00 79.69 124 ILE A CA 1
ATOM 987 C C . ILE A 1 124 ? -15.050 -9.364 12.832 1.00 79.69 124 ILE A C 1
ATOM 989 O O . ILE A 1 124 ? -15.591 -8.293 12.555 1.00 79.69 124 ILE A O 1
ATOM 993 N N . ASP A 1 125 ? -13.980 -9.414 13.628 1.00 81.81 125 ASP A N 1
ATOM 994 C CA . ASP A 1 125 ? -13.443 -8.235 14.302 1.00 81.81 125 ASP A CA 1
ATOM 995 C C . ASP A 1 125 ? -12.448 -7.473 13.432 1.00 81.81 125 ASP A C 1
ATOM 997 O O . ASP A 1 125 ? -12.273 -6.270 13.653 1.00 81.81 125 ASP A O 1
ATOM 1001 N N . SER A 1 126 ? -11.807 -8.157 12.483 1.00 84.56 126 SER A N 1
ATOM 1002 C CA . SER A 1 126 ? -10.725 -7.631 11.656 1.00 84.56 126 SER A CA 1
ATOM 1003 C C . SER A 1 126 ? -10.653 -8.332 10.302 1.00 84.56 126 SER A C 1
ATOM 1005 O O . SER A 1 126 ? -10.769 -9.551 10.233 1.00 84.56 126 SER A O 1
ATOM 1007 N N . GLU A 1 127 ? -10.315 -7.569 9.269 1.00 90.44 127 GLU A N 1
ATOM 1008 C CA . GLU A 1 127 ? -10.050 -8.034 7.907 1.00 90.44 127 GLU A CA 1
ATOM 1009 C C . GLU A 1 127 ? -8.535 -8.048 7.635 1.00 90.44 127 GLU A C 1
ATOM 1011 O O . GLU A 1 127 ? -7.841 -7.059 7.900 1.00 90.44 127 GLU A O 1
ATOM 1016 N N . LEU A 1 128 ? -8.012 -9.156 7.105 1.00 92.06 128 LEU A N 1
ATOM 1017 C CA . LEU A 1 128 ? -6.673 -9.239 6.516 1.00 92.06 128 LEU A CA 1
ATOM 1018 C C . LEU A 1 128 ? -6.730 -8.953 5.018 1.00 92.06 128 LEU A C 1
ATOM 1020 O O . LEU A 1 128 ? -7.629 -9.418 4.326 1.00 92.06 128 LEU A O 1
ATOM 1024 N N . ILE A 1 129 ? -5.748 -8.215 4.516 1.00 93.19 129 ILE A N 1
ATOM 1025 C CA . ILE A 1 129 ? -5.690 -7.757 3.128 1.00 93.19 129 ILE A CA 1
ATOM 1026 C C . ILE A 1 129 ? -4.278 -8.024 2.612 1.00 93.19 129 ILE A C 1
ATOM 1028 O O . ILE A 1 129 ? -3.310 -7.557 3.215 1.00 93.19 129 ILE A O 1
ATOM 1032 N N . HIS A 1 130 ? -4.144 -8.772 1.517 1.00 94.44 130 HIS A N 1
ATOM 1033 C CA . HIS A 1 130 ? -2.859 -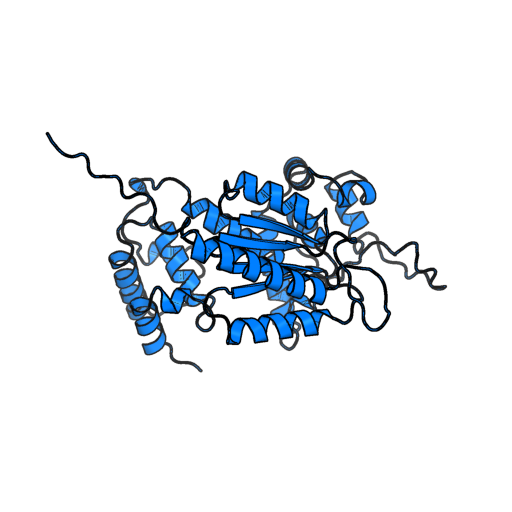8.902 0.829 1.00 94.44 130 HIS A CA 1
ATOM 1034 C C . HIS A 1 130 ? -2.574 -7.632 0.020 1.00 94.44 130 HIS A C 1
ATOM 1036 O O . HIS A 1 130 ? -3.485 -7.040 -0.550 1.00 94.44 130 HIS A O 1
ATOM 1042 N N . ILE A 1 131 ? -1.312 -7.206 0.002 1.00 95.12 131 ILE A N 1
ATOM 1043 C CA . ILE A 1 131 ? -0.803 -6.120 -0.834 1.00 95.12 131 ILE A CA 1
ATOM 1044 C C . ILE A 1 131 ? 0.454 -6.648 -1.519 1.00 95.12 131 ILE A C 1
ATOM 1046 O O . ILE A 1 131 ? 1.535 -6.649 -0.932 1.00 95.12 131 ILE A O 1
ATOM 1050 N N . VAL A 1 132 ? 0.303 -7.144 -2.742 1.00 94.44 132 VAL A N 1
ATOM 1051 C CA . VAL A 1 132 ? 1.367 -7.852 -3.459 1.00 94.44 132 VAL A CA 1
ATOM 1052 C C . VAL A 1 132 ? 2.028 -6.954 -4.506 1.00 94.44 132 VAL A C 1
ATOM 1054 O O . VAL A 1 132 ? 1.344 -6.221 -5.221 1.00 94.44 132 VAL A O 1
ATOM 1057 N N . SER A 1 133 ? 3.358 -7.008 -4.620 1.00 93.75 133 SER A N 1
ATOM 1058 C CA . SER A 1 133 ? 4.112 -6.396 -5.728 1.00 93.75 133 SER A CA 1
ATOM 1059 C C . SER A 1 133 ? 4.957 -7.429 -6.459 1.00 93.75 133 SER A C 1
ATOM 1061 O O . SER A 1 133 ? 5.691 -8.179 -5.829 1.00 93.75 133 SER A O 1
ATOM 1063 N N . ASN A 1 134 ? 4.873 -7.457 -7.788 1.00 92.50 134 ASN A N 1
ATOM 1064 C CA . ASN A 1 134 ? 5.559 -8.423 -8.635 1.00 92.50 134 ASN A CA 1
ATOM 1065 C C . ASN A 1 134 ? 6.433 -7.721 -9.680 1.00 92.50 134 ASN A C 1
ATOM 1067 O O . ASN A 1 134 ? 5.896 -7.102 -10.596 1.00 92.50 134 ASN A O 1
ATOM 1071 N N . GLU A 1 135 ? 7.761 -7.804 -9.616 1.00 86.44 135 GLU A N 1
ATOM 1072 C CA . GLU A 1 135 ? 8.521 -8.684 -8.722 1.00 86.44 135 GLU A CA 1
ATOM 1073 C C . GLU A 1 135 ? 8.678 -8.140 -7.292 1.00 86.44 135 GLU A C 1
ATOM 1075 O O . GLU A 1 135 ? 8.632 -8.933 -6.370 1.00 86.44 135 GLU A O 1
ATOM 1080 N N . ASN A 1 136 ? 8.858 -6.839 -7.054 1.00 91.25 136 ASN A N 1
ATOM 1081 C CA . ASN A 1 136 ? 9.101 -6.304 -5.702 1.00 91.25 136 ASN A CA 1
ATOM 1082 C C . ASN A 1 136 ? 8.491 -4.915 -5.470 1.00 91.25 136 ASN A C 1
ATOM 1084 O O . ASN A 1 136 ? 8.035 -4.251 -6.409 1.00 91.25 136 ASN A O 1
ATOM 1088 N N . PHE A 1 137 ? 8.500 -4.469 -4.211 1.00 92.69 137 PHE A N 1
ATOM 1089 C CA . PHE A 1 137 ? 7.941 -3.191 -3.771 1.00 92.69 137 PHE A CA 1
ATOM 1090 C C . PHE A 1 137 ? 8.452 -1.994 -4.579 1.00 92.69 137 PHE A C 1
ATOM 1092 O O . PHE A 1 137 ? 7.703 -1.058 -4.842 1.00 92.69 137 PHE A O 1
ATOM 1099 N N . GLU A 1 138 ? 9.705 -2.016 -5.029 1.00 93.62 138 GLU A N 1
ATOM 1100 C CA . GLU A 1 138 ? 10.330 -0.945 -5.806 1.00 93.62 138 GLU A CA 1
ATOM 1101 C C . GLU A 1 138 ? 9.652 -0.618 -7.142 1.00 93.62 138 GLU A C 1
ATOM 1103 O O . GLU A 1 138 ? 9.833 0.485 -7.667 1.00 93.62 138 GLU A O 1
ATOM 1108 N N . ILE A 1 139 ? 8.799 -1.502 -7.663 1.00 94.75 139 ILE A N 1
ATOM 1109 C CA . ILE A 1 139 ? 7.904 -1.159 -8.777 1.00 94.75 139 ILE A CA 1
ATOM 1110 C C . ILE A 1 139 ? 7.028 0.036 -8.419 1.00 94.75 139 ILE A C 1
ATOM 1112 O O . ILE A 1 139 ? 6.820 0.917 -9.254 1.00 94.75 139 ILE A O 1
ATOM 1116 N N . TRP A 1 140 ? 6.581 0.126 -7.166 1.00 96.44 140 TRP A N 1
ATOM 1117 C CA . TRP A 1 140 ? 5.849 1.284 -6.682 1.00 96.44 140 TRP A CA 1
ATOM 1118 C C . TRP A 1 140 ? 6.654 2.578 -6.848 1.00 96.44 140 TRP A C 1
ATOM 1120 O O . TRP A 1 140 ? 6.080 3.581 -7.260 1.00 96.44 140 TRP A O 1
ATOM 1130 N N . TYR A 1 141 ? 7.975 2.567 -6.622 1.00 95.31 141 TYR A N 1
ATOM 1131 C CA . TYR A 1 141 ? 8.827 3.747 -6.834 1.00 95.31 141 TYR A CA 1
ATOM 1132 C C . TYR A 1 141 ? 8.872 4.166 -8.301 1.00 95.31 141 TYR A C 1
ATOM 1134 O O . TYR A 1 141 ? 8.771 5.355 -8.598 1.00 95.31 141 TYR A O 1
ATOM 1142 N N . LEU A 1 142 ? 8.989 3.204 -9.219 1.00 95.75 142 LEU A N 1
ATOM 1143 C CA . LEU A 1 142 ? 9.049 3.475 -10.657 1.00 95.75 142 LEU A CA 1
ATOM 1144 C C . LEU A 1 142 ? 7.784 4.165 -11.171 1.00 95.75 142 LEU A C 1
ATOM 1146 O O . LEU A 1 142 ? 7.872 5.087 -11.986 1.00 95.75 142 LEU A O 1
ATOM 1150 N N . LEU A 1 143 ? 6.619 3.768 -10.654 1.00 97.31 143 LEU A N 1
ATOM 1151 C CA . LEU A 1 143 ? 5.336 4.338 -11.062 1.00 97.31 143 LEU A CA 1
ATOM 1152 C C . LEU A 1 143 ? 5.185 5.822 -10.685 1.00 97.31 143 LEU A C 1
ATOM 1154 O O . LEU A 1 143 ? 4.350 6.504 -11.268 1.00 97.31 143 LEU A O 1
ATOM 1158 N N . HIS A 1 144 ? 6.009 6.378 -9.790 1.00 97.56 144 HIS A N 1
ATOM 1159 C CA . HIS A 1 144 ? 6.021 7.834 -9.558 1.00 97.56 144 HIS A CA 1
ATOM 1160 C C . HIS A 1 144 ? 6.548 8.633 -10.752 1.00 97.56 144 HIS A C 1
ATOM 1162 O O . HIS A 1 144 ? 6.245 9.822 -10.858 1.00 97.56 144 HIS A O 1
ATOM 1168 N N . PHE A 1 145 ? 7.320 8.008 -11.644 1.00 95.94 145 PHE A N 1
ATOM 1169 C CA . PHE A 1 145 ? 8.029 8.694 -12.728 1.00 95.94 145 PHE A CA 1
ATOM 1170 C C . PHE A 1 145 ? 7.601 8.232 -14.118 1.00 95.94 145 PHE A C 1
ATOM 1172 O O . PHE A 1 145 ? 7.507 9.044 -15.040 1.00 95.94 145 PHE A O 1
ATOM 1179 N N . LEU A 1 146 ? 7.355 6.933 -14.274 1.00 91.50 146 LEU A N 1
ATOM 1180 C CA . LEU A 1 146 ? 7.161 6.286 -15.563 1.00 91.50 146 LEU A CA 1
ATOM 1181 C C . LEU A 1 146 ? 5.732 5.754 -15.686 1.00 91.50 146 LEU A C 1
ATOM 1183 O O . LEU A 1 146 ? 5.256 5.029 -14.813 1.00 91.50 146 LEU A O 1
ATOM 1187 N N . GLU A 1 147 ? 5.065 6.086 -16.795 1.00 86.44 147 GLU A N 1
ATOM 1188 C CA . GLU A 1 147 ? 3.817 5.418 -17.166 1.00 86.44 147 GLU A CA 1
ATOM 1189 C C . GLU A 1 147 ? 4.081 3.916 -17.330 1.00 86.44 147 GLU A C 1
ATOM 1191 O O . GLU A 1 147 ? 5.067 3.527 -17.949 1.00 86.44 147 GLU A O 1
ATOM 1196 N N . TYR A 1 148 ? 3.233 3.091 -16.713 1.00 81.00 148 TYR A N 1
ATOM 1197 C CA . TYR A 1 148 ? 3.410 1.646 -16.552 1.00 81.00 148 TYR A CA 1
ATOM 1198 C C . TYR A 1 148 ? 4.022 0.918 -17.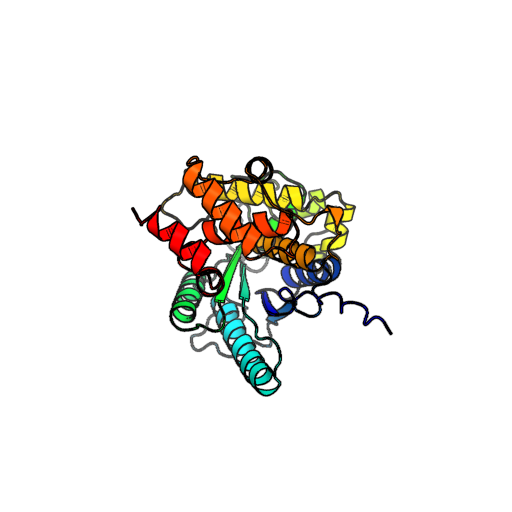766 1.00 81.00 148 TYR A C 1
ATOM 1200 O O . TYR A 1 148 ? 3.680 1.169 -18.921 1.00 81.00 148 TYR A O 1
ATOM 1208 N N . SER A 1 149 ? 4.898 -0.051 -17.490 1.00 85.06 149 SER A N 1
ATOM 1209 C CA . SER A 1 149 ? 5.449 -0.955 -18.504 1.00 85.06 149 SER A CA 1
ATOM 1210 C C . SER A 1 149 ? 4.630 -2.239 -18.571 1.00 85.06 149 SER A C 1
ATOM 1212 O O . SER A 1 149 ? 4.312 -2.820 -17.540 1.00 85.06 149 SER A O 1
ATOM 1214 N N . THR A 1 150 ? 4.346 -2.722 -19.780 1.00 88.19 150 THR A N 1
ATOM 1215 C CA . THR A 1 150 ? 3.814 -4.077 -20.013 1.00 88.19 150 THR A CA 1
ATOM 1216 C C . THR A 1 150 ? 4.914 -5.092 -20.337 1.00 88.19 150 THR A C 1
ATOM 1218 O O . THR A 1 150 ? 4.647 -6.287 -20.425 1.00 88.19 150 THR A O 1
ATOM 1221 N N . LYS A 1 151 ? 6.166 -4.639 -20.507 1.00 91.06 151 LYS A N 1
ATOM 1222 C CA . LYS A 1 151 ? 7.334 -5.528 -20.544 1.00 91.06 151 LYS A CA 1
ATOM 1223 C C . LYS A 1 151 ? 7.644 -5.986 -19.126 1.00 91.06 151 LYS A C 1
ATOM 1225 O O . LYS A 1 151 ? 7.658 -5.141 -18.228 1.00 91.06 151 LYS A O 1
ATOM 1230 N N . ALA A 1 152 ? 7.968 -7.269 -18.974 1.00 91.56 152 ALA A N 1
ATOM 1231 C CA . ALA A 1 152 ? 8.441 -7.826 -17.714 1.00 91.56 152 ALA A CA 1
ATOM 1232 C C . ALA A 1 152 ? 9.610 -6.998 -17.163 1.00 91.56 152 ALA A C 1
ATOM 1234 O O . ALA A 1 152 ? 10.530 -6.624 -17.900 1.00 91.56 152 ALA A O 1
ATOM 1235 N N . LEU A 1 153 ? 9.536 -6.693 -15.872 1.00 92.81 153 LEU A N 1
ATOM 1236 C CA . LEU A 1 153 ? 10.588 -6.023 -15.131 1.00 92.81 153 LEU A CA 1
ATOM 1237 C C . LEU A 1 153 ? 11.235 -7.022 -14.188 1.00 92.81 153 LEU A C 1
ATOM 1239 O O . LEU A 1 153 ? 10.568 -7.881 -13.616 1.00 92.81 153 LEU A O 1
ATOM 1243 N N . HIS A 1 154 ? 12.542 -6.893 -14.028 1.00 91.62 154 HIS A N 1
ATOM 1244 C CA . HIS A 1 154 ? 13.330 -7.856 -13.292 1.00 91.62 154 HIS A CA 1
ATOM 1245 C C . HIS A 1 154 ? 14.167 -7.200 -12.207 1.00 91.62 154 HIS A C 1
ATOM 1247 O O . HIS A 1 154 ? 14.794 -6.151 -12.416 1.00 91.62 154 HIS A O 1
ATOM 1253 N N . ARG A 1 155 ? 14.230 -7.872 -11.059 1.00 87.31 155 ARG A N 1
ATOM 1254 C CA . ARG A 1 155 ? 15.181 -7.579 -9.988 1.00 87.31 155 ARG A CA 1
ATOM 1255 C C . ARG A 1 155 ? 16.624 -7.647 -10.506 1.00 87.31 155 ARG A C 1
ATOM 1257 O O . ARG A 1 155 ? 16.920 -8.382 -11.458 1.00 87.31 155 ARG A O 1
ATOM 1264 N N . PRO A 1 156 ? 17.566 -6.939 -9.860 1.00 82.00 156 PRO A N 1
ATOM 1265 C CA . PRO A 1 156 ? 18.976 -7.117 -10.165 1.00 82.00 156 PRO A CA 1
ATOM 1266 C C . PRO A 1 156 ? 19.379 -8.591 -9.973 1.00 82.00 156 PRO A C 1
ATOM 1268 O O . PRO A 1 156 ? 18.990 -9.218 -8.982 1.00 82.00 156 PRO A O 1
ATOM 1271 N N . PRO A 1 157 ? 20.185 -9.167 -10.883 1.00 72.75 157 PRO A N 1
ATOM 1272 C CA . PRO A 1 157 ? 20.613 -10.553 -10.762 1.00 72.75 157 PRO A CA 1
ATOM 1273 C C . PRO A 1 157 ? 21.386 -10.763 -9.456 1.00 72.75 157 PRO A C 1
ATOM 1275 O O . PRO A 1 157 ? 22.403 -10.112 -9.206 1.00 72.75 157 PRO A O 1
ATOM 1278 N N . SER A 1 158 ? 20.919 -11.705 -8.630 1.00 65.56 158 SER A N 1
ATOM 1279 C CA . SER A 1 158 ? 21.574 -12.039 -7.366 1.00 65.56 158 SER A CA 1
ATOM 1280 C C . SER A 1 158 ? 23.023 -12.460 -7.606 1.00 65.56 158 SER A C 1
ATOM 1282 O O . SER A 1 158 ? 23.294 -13.445 -8.296 1.00 65.56 158 SER A O 1
ATOM 1284 N N . GLN A 1 159 ? 23.969 -11.770 -6.963 1.00 56.59 159 GLN A N 1
ATOM 1285 C CA . GLN A 1 159 ? 25.392 -12.125 -7.019 1.00 56.59 159 GLN A CA 1
ATOM 1286 C C . GLN A 1 159 ? 25.673 -13.544 -6.481 1.00 56.59 159 GLN A C 1
ATOM 1288 O O . GLN A 1 159 ? 26.715 -14.129 -6.782 1.00 56.59 159 GLN A O 1
ATOM 1293 N N . LYS A 1 160 ? 24.753 -14.111 -5.682 1.00 51.09 160 LYS A N 1
ATOM 1294 C CA . LYS A 1 160 ? 24.911 -15.419 -5.025 1.00 51.09 160 LYS A CA 1
ATOM 1295 C C . LYS A 1 160 ? 24.531 -16.601 -5.921 1.00 51.09 160 LYS A C 1
ATOM 1297 O O . LYS A 1 160 ? 25.043 -17.698 -5.703 1.00 51.09 160 LYS A O 1
ATOM 1302 N N . ASN A 1 161 ? 23.712 -16.388 -6.950 1.00 47.19 161 ASN A N 1
ATOM 1303 C CA . ASN A 1 161 ? 23.352 -17.435 -7.902 1.00 47.19 161 ASN A CA 1
ATOM 1304 C C . ASN A 1 161 ? 24.327 -17.400 -9.081 1.00 47.19 161 ASN A C 1
ATOM 1306 O O . ASN A 1 161 ? 24.078 -16.787 -10.117 1.00 47.19 161 ASN A O 1
ATOM 1310 N N . LYS A 1 162 ? 25.460 -18.094 -8.922 1.00 44.81 162 LYS A N 1
ATOM 1311 C CA . LYS A 1 162 ? 26.394 -18.420 -10.013 1.00 44.81 162 LYS A CA 1
ATOM 1312 C C . LYS A 1 162 ? 25.754 -19.439 -10.968 1.00 44.81 162 LYS A C 1
ATOM 1314 O O . LYS A 1 162 ? 26.253 -20.550 -11.117 1.00 44.81 162 LYS A O 1
ATOM 1319 N N . SER A 1 163 ? 24.629 -19.091 -11.591 1.00 50.22 163 SER A N 1
ATOM 1320 C CA . SER A 1 163 ? 24.140 -19.863 -12.729 1.00 50.22 163 SER A CA 1
ATOM 1321 C C . SER A 1 163 ? 25.162 -19.720 -13.865 1.00 50.22 163 SER A C 1
ATOM 1323 O O . SER A 1 163 ? 25.571 -18.596 -14.172 1.00 50.22 163 SER A O 1
ATOM 1325 N N . PRO A 1 164 ? 25.600 -20.820 -14.502 1.00 49.12 164 PRO A N 1
ATOM 1326 C CA . PRO A 1 164 ? 26.586 -20.774 -15.583 1.00 49.12 164 PRO A CA 1
ATOM 1327 C C . PRO A 1 164 ? 26.073 -20.054 -16.843 1.00 49.12 164 PRO A C 1
ATOM 1329 O O . PRO A 1 164 ? 26.863 -19.753 -17.735 1.00 49.12 164 PRO A O 1
ATOM 1332 N N . ARG A 1 165 ? 24.776 -19.722 -16.916 1.00 54.81 165 ARG A N 1
ATOM 1333 C CA . ARG A 1 165 ? 24.205 -18.827 -17.930 1.00 54.81 165 ARG A CA 1
ATOM 1334 C C . ARG A 1 165 ? 23.735 -17.541 -17.257 1.00 54.81 165 ARG A C 1
ATOM 1336 O O . ARG A 1 165 ? 22.647 -17.505 -16.688 1.00 54.81 165 ARG A O 1
ATOM 1343 N N . LYS A 1 166 ? 24.540 -16.477 -17.337 1.00 64.12 166 LYS A N 1
ATOM 1344 C CA . LYS A 1 166 ? 24.060 -15.118 -17.050 1.00 64.12 166 LYS A CA 1
ATOM 1345 C C . LYS A 1 166 ? 23.015 -14.771 -18.110 1.00 64.12 166 LYS A C 1
ATOM 1347 O O . LYS A 1 166 ? 23.380 -14.498 -19.250 1.00 64.12 166 LYS A O 1
ATOM 1352 N N . ILE A 1 167 ? 21.734 -14.833 -17.756 1.00 73.38 167 ILE A N 1
ATOM 1353 C CA . ILE A 1 167 ? 20.673 -14.292 -18.607 1.00 73.38 167 ILE A CA 1
ATOM 1354 C C . ILE A 1 167 ? 20.928 -12.787 -18.706 1.00 73.38 167 ILE A C 1
ATOM 1356 O O . ILE A 1 167 ? 21.041 -12.102 -17.689 1.00 73.38 167 ILE A O 1
ATOM 1360 N N . PHE A 1 168 ? 21.110 -12.287 -19.928 1.00 83.50 168 PHE A N 1
ATOM 1361 C CA . PHE A 1 168 ? 21.209 -10.854 -20.161 1.00 83.50 168 PHE A CA 1
ATOM 1362 C C . PHE A 1 168 ? 19.811 -10.255 -20.043 1.00 83.50 168 PHE A C 1
ATOM 1364 O O . PHE A 1 168 ? 18.927 -10.601 -20.823 1.00 83.50 168 PHE A O 1
ATOM 1371 N N . ILE A 1 169 ? 19.635 -9.361 -19.075 1.00 87.94 169 ILE A N 1
ATOM 1372 C CA . ILE A 1 169 ? 18.415 -8.576 -18.911 1.00 87.94 169 ILE A CA 1
ATOM 1373 C C . ILE A 1 169 ? 18.734 -7.149 -19.376 1.00 87.94 169 ILE A C 1
ATOM 1375 O O . ILE A 1 169 ? 19.655 -6.535 -18.818 1.00 87.94 169 ILE A O 1
ATOM 1379 N N . PRO A 1 170 ? 18.027 -6.625 -20.393 1.00 90.75 170 PRO A N 1
ATOM 1380 C CA . PRO A 1 170 ? 18.212 -5.261 -20.873 1.00 90.75 170 PRO A CA 1
ATOM 1381 C C . PRO A 1 170 ? 18.051 -4.214 -19.755 1.00 90.75 170 PRO A C 1
ATOM 1383 O O . PRO A 1 170 ? 17.199 -4.392 -18.884 1.00 90.75 170 PRO A O 1
ATOM 1386 N N . PRO A 1 171 ? 18.821 -3.107 -19.758 1.00 90.44 171 PRO A N 1
ATOM 1387 C CA . PRO A 1 171 ? 18.695 -2.063 -18.737 1.00 90.44 171 PRO A CA 1
ATOM 1388 C C . PRO A 1 171 ? 17.285 -1.465 -18.610 1.00 90.44 171 PRO A C 1
ATOM 1390 O O . PRO A 1 171 ? 16.882 -1.122 -17.505 1.00 90.44 171 PRO A O 1
ATOM 1393 N N . ASP A 1 172 ? 16.514 -1.396 -19.702 1.00 91.50 172 ASP A N 1
ATOM 1394 C CA . ASP A 1 172 ? 15.124 -0.910 -19.709 1.00 91.50 172 ASP A CA 1
ATOM 1395 C C . ASP A 1 172 ? 14.119 -1.895 -19.083 1.00 91.50 172 ASP A C 1
ATOM 1397 O O . ASP A 1 172 ? 12.946 -1.564 -18.942 1.00 91.50 172 ASP A O 1
ATOM 1401 N N . GLN A 1 173 ? 14.569 -3.094 -18.705 1.00 92.19 173 GLN A N 1
ATOM 1402 C CA . GLN A 1 173 ? 13.788 -4.125 -18.009 1.00 92.19 173 GLN A CA 1
ATOM 1403 C C . GLN A 1 173 ? 14.339 -4.418 -16.609 1.00 92.19 173 GLN A C 1
ATOM 1405 O O . GLN A 1 173 ? 13.874 -5.331 -15.934 1.00 92.19 173 GLN A O 1
ATOM 1410 N N . ARG A 1 174 ? 15.350 -3.670 -16.158 1.00 93.12 174 ARG A N 1
ATOM 1411 C CA . ARG A 1 174 ? 16.000 -3.865 -14.862 1.00 93.12 174 ARG A CA 1
ATOM 1412 C C . ARG A 1 174 ? 15.534 -2.819 -13.865 1.00 93.12 174 ARG A C 1
ATOM 1414 O O . ARG A 1 174 ? 15.799 -1.634 -14.052 1.00 93.12 174 ARG A O 1
ATOM 1421 N N . ILE A 1 175 ? 14.897 -3.264 -12.786 1.00 92.88 175 ILE A N 1
ATOM 1422 C CA . ILE A 1 175 ? 14.330 -2.380 -11.758 1.00 92.88 175 ILE A CA 1
ATOM 1423 C C . ILE A 1 175 ? 15.419 -1.497 -11.137 1.00 92.88 175 ILE A C 1
ATOM 1425 O O . ILE A 1 175 ? 15.220 -0.292 -11.011 1.00 92.88 175 ILE A O 1
ATOM 1429 N N . ASP A 1 176 ? 16.600 -2.057 -10.852 1.00 92.50 176 ASP A N 1
ATOM 1430 C CA . ASP A 1 176 ? 17.733 -1.299 -10.310 1.00 92.50 176 ASP A CA 1
ATOM 1431 C C . ASP A 1 176 ? 18.181 -0.176 -11.256 1.00 92.50 176 ASP A C 1
ATOM 1433 O O . ASP A 1 176 ? 18.356 0.964 -10.834 1.00 92.50 176 ASP A O 1
ATOM 1437 N N . LYS A 1 177 ? 18.271 -0.461 -12.561 1.00 94.56 177 LYS A N 1
ATOM 1438 C CA . LYS A 1 177 ? 18.718 0.517 -13.567 1.00 94.56 177 LYS A CA 1
ATOM 1439 C C . LYS A 1 177 ? 17.684 1.586 -13.870 1.00 94.56 177 LYS A C 1
ATOM 1441 O O . LYS A 1 177 ? 18.045 2.749 -14.060 1.00 94.56 177 LYS A O 1
ATOM 1446 N N . LEU A 1 178 ? 16.408 1.221 -13.869 1.00 94.94 178 LEU A N 1
ATOM 1447 C CA . LEU A 1 178 ? 15.324 2.186 -13.993 1.00 94.94 178 LEU A CA 1
ATOM 1448 C C . LEU A 1 178 ? 15.285 3.120 -12.773 1.00 94.94 178 LEU A C 1
ATOM 1450 O O . LEU A 1 178 ? 15.195 4.332 -12.945 1.00 94.94 178 LEU A O 1
ATOM 1454 N N . ILE A 1 179 ? 15.436 2.591 -11.554 1.00 93.88 179 ILE A N 1
ATOM 1455 C CA . ILE A 1 179 ? 15.470 3.404 -10.330 1.00 93.88 179 ILE A CA 1
ATOM 1456 C C . ILE A 1 179 ? 16.663 4.356 -10.312 1.00 93.88 179 ILE A C 1
ATOM 1458 O O . ILE A 1 179 ? 16.474 5.549 -10.076 1.00 93.88 179 ILE A O 1
ATOM 1462 N N . GLU A 1 180 ? 17.867 3.855 -10.600 1.00 94.94 180 GLU A N 1
ATOM 1463 C CA . GLU A 1 180 ? 19.080 4.678 -10.701 1.00 94.94 180 GLU A CA 1
ATOM 1464 C C . GLU A 1 180 ? 18.889 5.825 -11.707 1.00 94.94 180 GLU A C 1
ATOM 1466 O O . GLU A 1 180 ? 19.312 6.950 -11.452 1.00 94.94 180 GLU A O 1
ATOM 1471 N N . THR A 1 181 ? 18.191 5.573 -12.822 1.00 95.06 181 THR A N 1
ATOM 1472 C CA . THR A 1 181 ? 17.911 6.590 -13.849 1.00 95.06 181 THR A CA 1
ATOM 1473 C C . THR A 1 181 ? 17.048 7.738 -13.317 1.00 95.06 181 THR A C 1
ATOM 1475 O O . THR A 1 181 ? 17.320 8.896 -13.629 1.00 95.06 181 THR A O 1
ATOM 1478 N N . PHE A 1 182 ? 16.016 7.445 -12.519 1.00 94.38 182 PHE A N 1
ATOM 1479 C CA . PHE A 1 182 ? 15.101 8.473 -12.007 1.00 94.38 182 PHE A CA 1
ATOM 1480 C C . PHE A 1 182 ? 15.602 9.148 -10.729 1.00 94.38 182 PHE A C 1
ATOM 1482 O O . PHE A 1 182 ? 15.422 10.353 -10.551 1.00 94.38 182 PHE A O 1
ATOM 1489 N N . LEU A 1 183 ? 16.237 8.391 -9.834 1.00 94.06 183 LEU A N 1
ATOM 1490 C CA . LEU A 1 183 ? 16.678 8.906 -8.539 1.00 94.06 183 LEU A CA 1
ATOM 1491 C C . LEU A 1 183 ? 18.114 9.444 -8.576 1.00 94.06 183 LEU A C 1
ATOM 1493 O O . LEU A 1 183 ? 18.446 10.337 -7.793 1.00 94.06 183 LEU A O 1
ATOM 1497 N N . GLY A 1 184 ? 18.932 9.009 -9.537 1.00 91.56 184 GLY A N 1
ATOM 1498 C CA . GLY A 1 184 ? 20.303 9.485 -9.734 1.00 91.56 184 GLY A CA 1
ATOM 1499 C C . GLY A 1 184 ? 21.288 9.022 -8.661 1.00 91.56 184 GLY A C 1
ATOM 1500 O O . GLY A 1 184 ? 22.326 9.652 -8.500 1.00 91.56 184 GLY A O 1
ATOM 1501 N N . GLU A 1 185 ? 20.951 7.963 -7.928 1.00 90.62 185 GLU A N 1
ATOM 1502 C CA . GLU A 1 185 ? 21.761 7.351 -6.869 1.00 90.62 185 GLU A CA 1
ATOM 1503 C C . GLU A 1 185 ? 21.847 5.840 -7.118 1.00 90.62 185 GLU A C 1
ATOM 1505 O O . GLU A 1 185 ? 20.987 5.282 -7.804 1.00 90.62 185 GLU A O 1
ATOM 1510 N N . ASP A 1 186 ? 22.860 5.178 -6.557 1.00 90.56 186 ASP A N 1
ATOM 1511 C CA . ASP A 1 186 ? 23.034 3.729 -6.688 1.00 90.56 186 ASP A CA 1
ATOM 1512 C C . ASP A 1 186 ? 21.889 2.956 -6.005 1.00 90.56 186 ASP A C 1
ATOM 1514 O O . ASP A 1 186 ? 21.460 3.278 -4.892 1.00 90.56 186 ASP A O 1
ATOM 1518 N N . TYR A 1 187 ? 21.382 1.912 -6.667 1.00 88.00 187 TYR A N 1
ATOM 1519 C CA . TYR A 1 187 ? 20.260 1.126 -6.152 1.00 88.00 187 TYR A CA 1
ATOM 1520 C C . TYR A 1 187 ? 20.557 0.455 -4.798 1.00 88.00 187 TYR A C 1
ATOM 1522 O O . TYR A 1 187 ? 19.664 0.352 -3.950 1.00 88.00 187 TYR A O 1
ATOM 1530 N N . GLU A 1 188 ? 21.798 0.019 -4.556 1.00 86.88 188 GLU A N 1
ATOM 1531 C CA . GLU A 1 188 ? 22.184 -0.629 -3.297 1.00 86.88 188 GLU A CA 1
ATOM 1532 C C . GLU A 1 188 ? 22.102 0.326 -2.101 1.00 86.88 188 GLU A C 1
ATOM 1534 O O . GLU A 1 188 ? 21.763 -0.111 -0.994 1.00 86.88 188 GLU A O 1
ATOM 1539 N N . ASP A 1 189 ? 22.338 1.618 -2.334 1.00 86.62 189 ASP A N 1
ATOM 1540 C CA . ASP A 1 189 ? 22.153 2.668 -1.335 1.00 86.62 189 ASP A CA 1
ATOM 1541 C C . ASP A 1 189 ? 20.661 3.008 -1.168 1.00 86.62 189 ASP A C 1
ATOM 1543 O O . ASP A 1 189 ? 20.161 3.151 -0.045 1.00 86.62 189 ASP A O 1
ATOM 1547 N N . LEU A 1 190 ? 19.915 3.055 -2.277 1.00 86.25 190 LEU A N 1
ATOM 1548 C CA . LEU A 1 190 ? 18.496 3.423 -2.306 1.00 86.25 190 LEU A CA 1
ATOM 1549 C C . LEU A 1 190 ? 17.569 2.412 -1.625 1.00 86.25 190 LEU A C 1
ATOM 1551 O O . LEU A 1 190 ? 16.668 2.822 -0.889 1.00 86.25 190 LEU A O 1
ATOM 1555 N N . LYS A 1 191 ? 17.801 1.102 -1.790 1.00 77.12 191 LYS A N 1
ATOM 1556 C CA . LYS A 1 191 ? 16.955 0.043 -1.190 1.00 77.12 191 LYS A CA 1
ATOM 1557 C C . LYS A 1 191 ? 16.918 0.065 0.343 1.00 77.12 191 LYS A C 1
ATOM 1559 O O . LYS A 1 191 ? 16.129 -0.630 0.979 1.00 77.12 191 LYS A O 1
ATOM 1564 N N . SER A 1 192 ? 17.844 0.801 0.957 1.00 82.12 192 SER A N 1
ATOM 1565 C CA . SER A 1 192 ? 17.952 0.986 2.405 1.00 82.12 192 SER A CA 1
ATOM 1566 C C . SER A 1 192 ? 17.870 2.455 2.816 1.00 82.12 192 SER A C 1
ATOM 1568 O O . SER A 1 192 ? 18.219 2.772 3.952 1.00 82.12 192 SER A O 1
ATOM 1570 N N . TYR A 1 193 ? 17.437 3.351 1.925 1.00 88.38 193 TYR A N 1
ATOM 1571 C CA . TYR A 1 193 ? 17.484 4.786 2.167 1.00 88.38 193 TYR A CA 1
ATOM 1572 C C . TYR A 1 193 ? 16.271 5.264 2.993 1.00 88.38 193 TYR A C 1
ATOM 1574 O O . TYR A 1 193 ? 15.150 5.294 2.480 1.00 88.38 193 TYR A O 1
ATOM 1582 N N . PRO A 1 194 ? 16.441 5.719 4.255 1.00 87.12 194 PRO A N 1
ATOM 1583 C CA . PRO A 1 194 ? 15.309 6.051 5.139 1.00 87.12 194 PRO A CA 1
ATOM 1584 C C . PRO A 1 194 ? 14.477 7.265 4.707 1.00 87.12 194 PRO A C 1
ATOM 1586 O O . PRO A 1 194 ? 13.433 7.565 5.292 1.00 87.12 194 PRO A O 1
ATOM 1589 N N . GLN A 1 195 ? 14.973 8.021 3.727 1.00 91.69 195 GLN A N 1
ATOM 1590 C CA . GLN A 1 195 ? 14.312 9.196 3.165 1.00 91.69 195 GLN A CA 1
ATOM 1591 C C . GLN A 1 195 ? 13.857 8.959 1.719 1.00 91.69 195 GLN A C 1
ATOM 1593 O O . GLN A 1 195 ? 13.572 9.924 1.018 1.00 91.69 195 GLN A O 1
ATOM 1598 N N . ILE A 1 196 ? 13.736 7.697 1.279 1.00 91.69 196 ILE A N 1
ATOM 1599 C CA . ILE A 1 196 ? 13.350 7.335 -0.095 1.00 91.69 196 ILE A CA 1
ATOM 1600 C C . ILE A 1 196 ? 12.066 8.026 -0.554 1.00 91.69 196 ILE A C 1
ATOM 1602 O O . ILE A 1 196 ? 12.012 8.581 -1.644 1.00 91.69 196 ILE A O 1
ATOM 1606 N N . PHE A 1 197 ? 11.068 8.104 0.324 1.00 91.62 197 PHE A N 1
ATOM 1607 C CA . PHE A 1 197 ? 9.814 8.799 0.051 1.00 91.62 197 PHE A CA 1
ATOM 1608 C C . PHE A 1 197 ? 10.020 10.290 -0.279 1.00 91.62 197 PHE A C 1
ATOM 1610 O O . PHE A 1 197 ? 9.407 10.821 -1.201 1.00 91.62 197 PHE A O 1
ATOM 1617 N N . GLN A 1 198 ? 10.891 10.971 0.471 1.00 93.81 198 GLN A N 1
ATOM 1618 C CA . GLN A 1 198 ? 11.198 12.386 0.255 1.00 93.81 198 GLN A CA 1
ATOM 1619 C C . GLN A 1 198 ? 12.027 12.573 -1.020 1.00 93.81 198 GLN A C 1
ATOM 1621 O O . GLN A 1 198 ? 11.734 13.463 -1.813 1.00 93.81 198 GLN A O 1
ATOM 1626 N N . LEU A 1 199 ? 13.002 11.690 -1.247 1.00 95.12 199 LEU A N 1
ATOM 1627 C CA . LEU A 1 199 ? 13.829 11.700 -2.448 1.00 95.12 199 LEU A CA 1
ATOM 1628 C C . LEU A 1 199 ? 12.991 11.531 -3.719 1.00 95.12 199 LEU A C 1
ATOM 1630 O O . LEU A 1 199 ? 13.198 12.264 -4.681 1.00 95.12 199 LEU A O 1
ATOM 1634 N N . ILE A 1 200 ? 12.011 10.619 -3.715 1.00 96.25 200 ILE A N 1
ATOM 1635 C CA . ILE A 1 200 ? 11.091 10.431 -4.846 1.00 96.25 200 ILE A CA 1
ATOM 1636 C C . ILE A 1 200 ? 10.402 11.755 -5.197 1.00 96.25 200 ILE A C 1
ATOM 1638 O O . ILE A 1 200 ? 10.404 12.162 -6.358 1.00 96.25 200 ILE A O 1
ATOM 1642 N N . LYS A 1 201 ? 9.887 12.472 -4.193 1.00 94.88 201 LYS A N 1
ATOM 1643 C CA . LYS A 1 201 ? 9.245 13.780 -4.390 1.00 94.88 201 LYS A CA 1
ATOM 1644 C C . LYS A 1 201 ? 10.212 14.837 -4.915 1.00 94.88 201 LYS A C 1
ATOM 1646 O O . LYS A 1 201 ? 9.875 15.569 -5.841 1.00 94.88 201 LYS A O 1
ATOM 1651 N N . GLU A 1 202 ? 11.415 14.912 -4.351 1.00 95.75 202 GLU A N 1
ATOM 1652 C CA . GLU A 1 202 ? 12.453 15.867 -4.768 1.00 95.75 202 GLU A CA 1
ATOM 1653 C C . GLU A 1 202 ? 12.906 15.650 -6.214 1.00 95.75 202 GLU A C 1
ATOM 1655 O O . GLU A 1 202 ? 13.222 16.610 -6.915 1.00 95.75 202 GLU A O 1
ATOM 1660 N N . LYS A 1 203 ? 12.884 14.400 -6.682 1.00 96.62 203 LYS A N 1
ATOM 1661 C CA . LYS A 1 203 ? 13.212 14.025 -8.062 1.00 96.62 203 LYS A CA 1
ATOM 1662 C C . LYS A 1 203 ? 12.030 14.186 -9.027 1.00 96.62 203 LYS A C 1
ATOM 1664 O O . LYS A 1 203 ? 12.155 13.851 -10.200 1.00 96.62 203 LYS A O 1
ATOM 1669 N N . GLY A 1 204 ? 10.903 14.731 -8.564 1.00 96.00 204 GLY A N 1
ATOM 1670 C CA . GLY A 1 204 ? 9.724 15.015 -9.387 1.00 96.00 204 GLY A CA 1
ATOM 1671 C C . GLY A 1 204 ? 8.715 13.868 -9.479 1.00 96.00 204 GLY A C 1
ATOM 1672 O O . GLY A 1 204 ? 7.869 13.885 -10.372 1.00 96.00 204 GLY A O 1
ATOM 1673 N N . GLY A 1 205 ? 8.802 12.885 -8.583 1.00 97.00 205 GLY A N 1
ATOM 1674 C CA . GLY A 1 205 ? 7.850 11.786 -8.489 1.00 97.00 205 GLY A CA 1
ATOM 1675 C C . GLY A 1 205 ? 6.462 12.254 -8.047 1.00 97.00 205 GLY A C 1
ATOM 1676 O O . GLY A 1 205 ? 6.331 13.135 -7.193 1.00 97.00 205 GLY A O 1
ATOM 1677 N N . ASP A 1 206 ? 5.425 11.659 -8.632 1.00 95.50 206 ASP A N 1
ATOM 1678 C CA . ASP A 1 206 ? 4.029 12.049 -8.434 1.00 95.50 206 ASP A CA 1
ATOM 1679 C C . ASP A 1 206 ? 3.173 10.845 -8.007 1.00 95.50 206 ASP A C 1
ATOM 1681 O O . ASP A 1 206 ? 2.903 9.933 -8.790 1.00 95.50 206 ASP A O 1
ATOM 1685 N N . GLU A 1 207 ? 2.701 10.866 -6.756 1.00 96.56 207 GLU A N 1
ATOM 1686 C CA . GLU A 1 207 ? 1.895 9.782 -6.182 1.00 96.56 207 GLU A CA 1
ATOM 1687 C C . GLU A 1 207 ? 0.541 9.615 -6.886 1.00 96.56 207 GLU A C 1
ATOM 1689 O O . GLU A 1 207 ? 0.057 8.492 -7.030 1.00 96.56 207 GLU A O 1
ATOM 1694 N N . GLN A 1 208 ? -0.082 10.704 -7.350 1.00 94.50 208 GLN A N 1
ATOM 1695 C CA . GLN A 1 208 ? -1.369 10.608 -8.040 1.00 94.50 208 GLN A CA 1
ATOM 1696 C C . GLN A 1 208 ? -1.197 9.938 -9.400 1.00 94.50 208 GLN A C 1
ATOM 1698 O O . GLN A 1 208 ? -2.000 9.074 -9.763 1.00 94.50 208 GLN A O 1
ATOM 1703 N N . LYS A 1 209 ? -0.121 10.274 -10.120 1.00 95.50 209 LYS A N 1
ATOM 1704 C CA . LYS A 1 209 ? 0.245 9.561 -11.349 1.00 95.50 209 LYS A CA 1
ATOM 1705 C C . LYS A 1 209 ? 0.597 8.106 -11.068 1.00 95.50 209 LYS A C 1
ATOM 1707 O O . LYS A 1 209 ? 0.104 7.246 -11.787 1.00 95.50 209 LYS A O 1
ATOM 1712 N N . ALA A 1 210 ? 1.332 7.813 -9.994 1.00 97.69 210 ALA A N 1
ATOM 1713 C CA . ALA A 1 210 ? 1.644 6.437 -9.608 1.00 97.69 210 ALA A CA 1
ATOM 1714 C C . ALA A 1 210 ? 0.380 5.595 -9.387 1.00 97.69 210 ALA A C 1
ATOM 1716 O O . ALA A 1 210 ? 0.275 4.487 -9.913 1.00 97.69 210 ALA A O 1
ATOM 1717 N N . ILE A 1 211 ? -0.621 6.146 -8.688 1.00 95.31 211 ILE A N 1
ATOM 1718 C CA . ILE A 1 211 ? -1.934 5.505 -8.523 1.00 95.31 211 ILE A CA 1
ATOM 1719 C C . ILE A 1 211 ? -2.600 5.281 -9.887 1.00 95.31 211 ILE A C 1
ATOM 1721 O O . ILE A 1 211 ? -3.109 4.192 -10.153 1.00 95.31 211 ILE A O 1
ATOM 1725 N N . GLN A 1 212 ? -2.611 6.284 -10.768 1.00 94.69 212 GLN A N 1
ATOM 1726 C CA . GLN A 1 212 ? -3.211 6.154 -12.101 1.00 94.69 212 GLN A CA 1
ATOM 1727 C C . GLN A 1 212 ? -2.508 5.089 -12.950 1.00 94.69 212 GLN A C 1
ATOM 1729 O O . GLN A 1 212 ? -3.175 4.285 -13.599 1.00 94.69 212 GLN A O 1
ATOM 1734 N N . TYR A 1 213 ? -1.178 5.056 -12.940 1.00 97.00 213 TYR A N 1
ATOM 1735 C CA . TYR A 1 213 ? -0.390 4.095 -13.703 1.00 97.00 213 TYR A CA 1
ATOM 1736 C C . TYR A 1 213 ? -0.555 2.674 -13.166 1.00 97.00 213 TYR A C 1
ATOM 1738 O O . TYR A 1 213 ? -0.725 1.760 -13.967 1.00 97.00 213 TYR A O 1
ATOM 1746 N N . ALA A 1 214 ? -0.605 2.491 -11.842 1.00 95.81 214 ALA A N 1
ATOM 1747 C CA . ALA A 1 214 ? -0.907 1.195 -11.236 1.00 95.81 214 ALA A CA 1
ATOM 1748 C C . ALA A 1 214 ? -2.300 0.687 -11.647 1.00 95.81 214 ALA A C 1
ATOM 1750 O O . ALA A 1 214 ? -2.435 -0.454 -12.077 1.00 95.81 214 ALA A O 1
ATOM 1751 N N . ASN A 1 215 ? -3.321 1.555 -11.623 1.00 93.81 215 ASN A N 1
ATOM 1752 C CA . ASN A 1 215 ? -4.667 1.193 -12.081 1.00 93.81 215 ASN A CA 1
ATOM 1753 C C . ASN A 1 215 ? -4.704 0.825 -13.573 1.00 93.81 215 ASN A C 1
ATOM 1755 O O . ASN A 1 215 ? -5.383 -0.128 -13.955 1.00 93.81 215 ASN A O 1
ATOM 1759 N N . LYS A 1 216 ? -3.984 1.561 -14.431 1.00 93.62 216 LYS A N 1
ATOM 1760 C CA . LYS A 1 216 ? -3.886 1.232 -15.863 1.00 93.62 216 LYS A CA 1
ATOM 1761 C C . LYS A 1 216 ? -3.193 -0.115 -16.089 1.00 93.62 216 LYS A C 1
ATOM 1763 O O . LYS A 1 216 ? -3.662 -0.894 -16.915 1.00 93.62 216 LYS A O 1
ATOM 1768 N N . LEU A 1 217 ? -2.122 -0.395 -15.345 1.00 94.75 217 LEU A N 1
ATOM 1769 C CA . LEU A 1 217 ? -1.394 -1.665 -15.395 1.00 94.75 217 LEU A CA 1
ATOM 1770 C C . LEU A 1 217 ? -2.271 -2.838 -14.950 1.00 94.75 217 LEU A C 1
ATOM 1772 O O . LEU A 1 217 ? -2.350 -3.849 -15.640 1.00 94.75 217 LEU A O 1
ATOM 1776 N N . GLU A 1 218 ? -2.982 -2.683 -13.833 1.00 93.94 218 GLU A N 1
ATOM 1777 C CA . GLU A 1 218 ? -3.938 -3.682 -13.359 1.00 93.94 218 GLU A CA 1
ATOM 1778 C C . GLU A 1 218 ? -5.039 -3.940 -14.392 1.00 93.94 218 GLU A C 1
ATOM 1780 O O . GLU A 1 218 ? -5.315 -5.093 -14.727 1.00 93.94 218 GLU A O 1
ATOM 1785 N N . LYS A 1 219 ? -5.641 -2.877 -14.940 1.00 93.44 219 LYS A N 1
ATOM 1786 C CA . LYS A 1 219 ? -6.669 -2.995 -15.977 1.00 93.44 219 LYS A CA 1
ATOM 1787 C C . LYS A 1 219 ? -6.146 -3.748 -17.201 1.00 93.44 219 LYS A C 1
ATOM 1789 O O . LYS A 1 219 ? -6.825 -4.649 -17.684 1.00 93.44 219 LYS A O 1
ATOM 1794 N N . TYR A 1 220 ? -4.939 -3.419 -17.661 1.00 94.75 220 TYR A N 1
ATOM 1795 C CA . TYR A 1 220 ? -4.295 -4.115 -18.771 1.00 94.75 220 TYR A CA 1
ATOM 1796 C C . TYR A 1 220 ? -4.195 -5.624 -18.506 1.00 94.75 220 TYR A C 1
ATOM 1798 O O . TYR A 1 220 ? -4.621 -6.415 -19.347 1.00 94.75 220 TYR A O 1
ATOM 1806 N N . HIS A 1 221 ? -3.708 -6.029 -17.328 1.00 93.75 221 HIS A N 1
ATOM 1807 C CA . HIS A 1 221 ? -3.579 -7.449 -16.977 1.00 93.75 221 HIS A CA 1
ATOM 1808 C C . HIS A 1 221 ? -4.926 -8.160 -16.870 1.00 93.75 221 HIS A C 1
ATOM 1810 O O . HIS A 1 221 ? -5.056 -9.272 -17.371 1.00 93.75 221 HIS A O 1
ATOM 1816 N N . ARG A 1 222 ? -5.955 -7.513 -16.304 1.00 93.12 222 ARG A N 1
ATOM 1817 C CA . ARG A 1 222 ? -7.319 -8.077 -16.263 1.00 93.12 222 ARG A CA 1
ATOM 1818 C C . ARG A 1 222 ? -7.894 -8.316 -17.661 1.00 93.12 222 ARG A C 1
ATOM 1820 O O . ARG A 1 222 ? -8.609 -9.289 -17.863 1.00 93.12 222 ARG A O 1
ATOM 1827 N N . GLU A 1 223 ? -7.594 -7.436 -18.614 1.00 94.06 223 GLU A N 1
ATOM 1828 C CA . GLU A 1 223 ? -8.074 -7.546 -19.998 1.00 94.06 223 GLU A CA 1
ATOM 1829 C C . GLU A 1 223 ? -7.319 -8.608 -20.812 1.00 94.06 223 GLU A C 1
ATOM 1831 O O . GLU A 1 223 ? -7.914 -9.239 -21.684 1.00 94.06 223 GLU A O 1
ATOM 1836 N N . HIS A 1 224 ? -6.027 -8.815 -20.540 1.00 93.69 224 HIS A N 1
ATOM 1837 C CA . HIS A 1 224 ? -5.167 -9.697 -21.344 1.00 93.69 224 HIS A CA 1
ATOM 1838 C C . HIS A 1 224 ? -4.948 -11.085 -20.725 1.00 93.69 224 HIS A C 1
ATOM 1840 O O . HIS A 1 224 ? -4.637 -12.025 -21.455 1.00 93.69 224 HIS A O 1
ATOM 1846 N N . SER A 1 225 ? -5.152 -11.222 -19.413 1.00 91.56 225 SER A N 1
ATOM 1847 C CA . SER A 1 225 ? -5.000 -12.465 -18.648 1.00 91.56 225 SER A CA 1
ATOM 1848 C C . SER A 1 225 ? -6.153 -12.636 -17.641 1.00 91.56 225 SER A C 1
ATOM 1850 O O . SER A 1 225 ? -5.907 -12.703 -16.436 1.00 91.56 225 SER A O 1
ATOM 1852 N N . PRO A 1 226 ? -7.422 -12.695 -18.094 1.00 88.50 226 PRO A N 1
ATOM 1853 C CA . PRO A 1 226 ? -8.596 -12.658 -17.211 1.00 88.50 226 PRO A CA 1
ATOM 1854 C C . PRO A 1 226 ? -8.685 -13.842 -16.237 1.00 88.50 226 PRO A C 1
ATOM 1856 O O . PRO A 1 226 ? -9.274 -13.709 -15.167 1.00 88.50 226 PRO A O 1
ATOM 1859 N N . ASP A 1 227 ? -8.083 -14.980 -16.586 1.00 91.25 227 ASP A N 1
ATOM 1860 C CA . ASP A 1 227 ? -8.114 -16.209 -15.785 1.00 91.25 227 ASP A CA 1
ATOM 1861 C C . ASP A 1 227 ? -7.013 -16.265 -14.710 1.00 91.25 227 ASP A C 1
ATOM 1863 O O . ASP A 1 227 ? -6.942 -17.224 -13.939 1.00 91.25 227 ASP A O 1
ATOM 1867 N N . GLN A 1 228 ? -6.136 -15.256 -14.650 1.00 86.62 228 GLN A N 1
ATOM 1868 C CA . GLN A 1 228 ? -5.016 -15.202 -13.714 1.00 86.62 228 GLN A CA 1
ATOM 1869 C C . GLN A 1 228 ? -5.177 -14.029 -12.735 1.00 86.62 228 GLN A C 1
ATOM 1871 O O . GLN A 1 228 ? -5.495 -12.911 -13.147 1.00 86.62 228 GLN A O 1
ATOM 1876 N N . PRO A 1 229 ? -4.894 -14.230 -11.435 1.00 89.50 229 PRO A N 1
ATOM 1877 C CA . PRO A 1 229 ? -4.808 -13.120 -10.499 1.00 89.50 229 PRO A CA 1
ATOM 1878 C C . PRO A 1 229 ? -3.774 -12.078 -10.944 1.00 89.50 229 PRO A C 1
ATOM 1880 O O . PRO A 1 229 ? -2.630 -12.410 -11.261 1.00 89.50 229 PRO A O 1
ATOM 1883 N N . VAL A 1 230 ? -4.165 -10.800 -10.933 1.00 90.12 230 VAL A N 1
ATOM 1884 C CA . VAL A 1 230 ? -3.339 -9.687 -11.437 1.00 90.12 230 VAL A CA 1
ATOM 1885 C C . VAL A 1 230 ? -1.979 -9.628 -10.752 1.00 90.12 230 VAL A C 1
ATOM 1887 O O . VAL A 1 230 ? -0.981 -9.414 -11.432 1.00 90.12 230 VAL A O 1
ATOM 1890 N N . TYR A 1 231 ? -1.926 -9.870 -9.442 1.00 88.38 231 TYR A N 1
ATOM 1891 C CA . TYR A 1 231 ? -0.689 -9.832 -8.662 1.00 88.38 231 TYR A CA 1
ATOM 1892 C C . TYR A 1 231 ? 0.361 -10.872 -9.102 1.00 88.38 231 TYR A C 1
ATOM 1894 O O . TYR A 1 231 ? 1.534 -10.757 -8.759 1.00 88.38 231 TYR A O 1
ATOM 1902 N N . LEU A 1 232 ? -0.018 -11.884 -9.892 1.00 89.69 232 LEU A N 1
ATOM 1903 C CA . LEU A 1 232 ? 0.922 -12.832 -10.502 1.00 89.69 232 LEU A CA 1
ATOM 1904 C C . LEU A 1 232 ? 1.475 -12.348 -11.855 1.00 89.69 232 LEU A C 1
ATOM 1906 O O . LEU A 1 232 ? 2.339 -13.008 -12.429 1.00 89.69 232 LEU A O 1
ATOM 1910 N N . SER A 1 233 ? 0.991 -11.221 -12.376 1.00 92.38 233 SER A N 1
ATOM 1911 C CA . SER A 1 233 ? 1.480 -10.629 -13.624 1.00 92.38 233 SER A CA 1
ATOM 1912 C C . SER A 1 233 ? 2.717 -9.771 -13.363 1.00 92.38 233 SER A C 1
ATOM 1914 O O . SER A 1 233 ? 2.778 -9.067 -12.356 1.00 92.38 233 SER A O 1
ATOM 1916 N N . ASN A 1 234 ? 3.690 -9.799 -14.276 1.00 92.56 234 ASN A N 1
ATOM 1917 C CA . ASN A 1 234 ? 4.913 -9.003 -14.171 1.00 92.56 234 ASN A CA 1
ATOM 1918 C C . ASN A 1 234 ? 4.965 -7.924 -15.277 1.00 92.56 234 ASN A C 1
ATOM 1920 O O . ASN A 1 234 ? 4.943 -8.282 -16.459 1.00 92.56 234 ASN A O 1
ATOM 1924 N N . PRO A 1 235 ? 5.092 -6.630 -14.924 1.00 94.94 235 PRO A N 1
ATOM 1925 C CA . PRO A 1 235 ? 5.067 -6.089 -13.564 1.00 94.94 235 PRO A CA 1
ATOM 1926 C C . PRO A 1 235 ? 3.633 -5.937 -13.045 1.00 94.94 235 PRO A C 1
ATOM 1928 O O . PRO A 1 235 ? 2.716 -5.696 -13.827 1.00 94.94 235 PRO A O 1
ATOM 1931 N N . SER A 1 236 ? 3.426 -5.995 -11.733 1.00 94.56 236 SER A N 1
ATOM 1932 C CA . SER A 1 236 ? 2.172 -5.573 -11.087 1.00 94.56 236 SER A CA 1
ATOM 1933 C C . SER A 1 236 ? 2.423 -5.093 -9.657 1.00 94.56 236 SER A C 1
ATOM 1935 O O . SER A 1 236 ? 3.450 -5.399 -9.056 1.00 94.56 236 SER A O 1
ATOM 1937 N N . THR A 1 237 ? 1.512 -4.289 -9.105 1.00 95.88 237 THR A N 1
ATOM 1938 C CA . THR A 1 237 ? 1.572 -3.891 -7.694 1.00 95.88 237 THR A CA 1
ATOM 1939 C C . THR A 1 237 ? 0.199 -3.484 -7.179 1.00 95.88 237 THR A C 1
ATOM 1941 O O . THR A 1 237 ? -0.510 -2.717 -7.827 1.00 95.88 237 THR A O 1
ATOM 1944 N N . GLU A 1 238 ? -0.157 -3.963 -5.992 1.00 96.31 238 GLU A N 1
ATOM 1945 C CA . GLU A 1 238 ? -1.370 -3.594 -5.253 1.00 96.31 238 GLU A CA 1
ATOM 1946 C C . GLU A 1 238 ? -1.095 -2.485 -4.221 1.00 96.31 238 GLU A C 1
ATOM 1948 O O . GLU A 1 238 ? -2.010 -2.020 -3.540 1.00 96.31 238 GLU A O 1
ATOM 1953 N N . VAL A 1 239 ? 0.154 -2.007 -4.104 1.00 96.38 239 VAL A N 1
ATOM 1954 C CA . VAL A 1 239 ? 0.558 -0.974 -3.126 1.00 96.38 239 VAL A CA 1
ATOM 1955 C C . VAL A 1 239 ? -0.305 0.277 -3.245 1.00 96.38 239 VAL A C 1
ATOM 1957 O O . VAL A 1 239 ? -0.680 0.877 -2.235 1.00 96.38 239 VAL A O 1
ATOM 1960 N N . TYR A 1 240 ? -0.690 0.640 -4.468 1.00 96.25 240 TYR A N 1
ATOM 1961 C CA . TYR A 1 240 ? -1.547 1.792 -4.724 1.00 96.25 240 TYR A CA 1
ATOM 1962 C C . TYR A 1 240 ? -2.892 1.713 -3.980 1.00 96.25 240 TYR A C 1
ATOM 1964 O O . TYR A 1 240 ? -3.416 2.752 -3.584 1.00 96.25 240 TYR A O 1
ATOM 1972 N N . GLN A 1 241 ? -3.436 0.514 -3.737 1.00 93.31 241 GLN A N 1
ATOM 1973 C CA . GLN A 1 241 ? -4.696 0.328 -3.012 1.00 93.31 241 GLN A CA 1
ATOM 1974 C C . GLN A 1 241 ? -4.545 0.750 -1.544 1.00 93.31 241 GLN A C 1
ATOM 1976 O O . GLN A 1 241 ? -5.378 1.487 -1.009 1.00 93.31 241 GLN A O 1
ATOM 1981 N N . LEU A 1 242 ? -3.430 0.368 -0.910 1.00 92.50 242 LEU A N 1
ATOM 1982 C CA . LEU A 1 242 ? -3.091 0.809 0.443 1.00 92.50 242 LEU A CA 1
ATOM 1983 C C . LEU A 1 242 ? -2.831 2.321 0.484 1.00 92.50 242 LEU A C 1
ATOM 1985 O O . LEU A 1 242 ? -3.312 3.000 1.388 1.00 92.50 242 LEU A O 1
ATOM 1989 N N . ILE A 1 243 ? -2.145 2.882 -0.514 1.00 94.38 243 ILE A N 1
ATOM 1990 C CA . ILE A 1 243 ? -1.913 4.332 -0.598 1.00 94.38 243 ILE A CA 1
ATOM 1991 C C . ILE A 1 243 ? -3.221 5.113 -0.742 1.00 94.38 243 ILE A C 1
ATOM 1993 O O . ILE A 1 243 ? -3.422 6.088 -0.014 1.00 94.38 243 ILE A O 1
ATOM 1997 N N . VAL A 1 244 ? -4.137 4.663 -1.606 1.00 88.12 244 VAL A N 1
ATOM 1998 C CA . VAL A 1 244 ? -5.493 5.223 -1.709 1.00 88.12 244 VAL A CA 1
ATOM 1999 C C . VAL A 1 244 ? -6.176 5.177 -0.348 1.00 88.12 244 VAL A C 1
ATOM 2001 O O . VAL A 1 244 ? -6.718 6.193 0.088 1.00 88.12 244 VAL A O 1
ATOM 2004 N N . LYS A 1 245 ? -6.072 4.058 0.379 1.00 84.31 245 LYS A N 1
ATOM 2005 C CA . LYS A 1 245 ? -6.695 3.961 1.697 1.00 84.31 245 LYS A CA 1
ATOM 2006 C C . LYS A 1 245 ? -6.091 4.913 2.726 1.00 84.31 245 LYS A C 1
ATOM 2008 O O . LYS A 1 245 ? -6.828 5.525 3.498 1.00 84.31 245 LYS A O 1
ATOM 2013 N N . LEU A 1 246 ? -4.768 5.062 2.748 1.00 85.69 246 LEU A N 1
ATOM 2014 C CA . LEU A 1 246 ? -4.101 6.026 3.625 1.00 85.69 246 LEU A CA 1
ATOM 2015 C C . LEU A 1 246 ? -4.521 7.462 3.285 1.00 85.69 246 LEU A C 1
ATOM 2017 O O . LEU A 1 246 ? -4.785 8.243 4.197 1.00 85.69 246 LEU A O 1
ATOM 2021 N N . ASN A 1 247 ? -4.656 7.790 1.998 1.00 86.19 247 ASN A N 1
ATOM 2022 C CA . ASN A 1 247 ? -5.148 9.092 1.552 1.00 86.19 247 ASN A CA 1
ATOM 2023 C C . ASN A 1 247 ? -6.591 9.337 2.005 1.00 86.19 247 ASN A C 1
ATOM 2025 O O . ASN A 1 247 ? -6.872 10.382 2.587 1.00 86.19 247 ASN A O 1
ATOM 2029 N N . GLU A 1 248 ? -7.488 8.363 1.836 1.00 79.88 248 GLU A N 1
ATOM 2030 C CA . GLU A 1 248 ? -8.856 8.447 2.358 1.00 79.88 248 GLU A CA 1
ATOM 2031 C C . GLU A 1 248 ? -8.862 8.713 3.867 1.00 79.88 248 GLU A C 1
ATOM 2033 O O . GLU A 1 248 ? -9.535 9.630 4.328 1.00 79.88 248 GLU A O 1
ATOM 2038 N N . LEU A 1 249 ? -8.078 7.958 4.645 1.00 76.94 249 LEU A N 1
ATOM 2039 C CA . LEU A 1 249 ? -7.970 8.152 6.095 1.00 76.94 249 LEU A CA 1
ATOM 2040 C C . LEU A 1 249 ? -7.439 9.539 6.469 1.00 76.94 249 LEU A C 1
ATOM 2042 O O . LEU A 1 249 ? -7.877 10.112 7.469 1.00 76.94 249 LEU A O 1
ATOM 2046 N N . ALA A 1 250 ? -6.504 10.076 5.685 1.00 81.56 250 ALA A N 1
ATOM 2047 C CA . ALA A 1 250 ? -5.961 11.413 5.881 1.00 81.56 250 ALA A CA 1
ATOM 2048 C C . ALA A 1 250 ? -7.034 12.485 5.654 1.00 81.56 250 ALA A C 1
ATOM 2050 O O . ALA A 1 250 ? -7.192 13.384 6.481 1.00 81.56 250 ALA A O 1
ATOM 2051 N N . GLU A 1 251 ? -7.806 12.366 4.568 1.00 76.75 251 GLU A N 1
ATOM 2052 C CA . GLU A 1 251 ? -8.903 13.288 4.260 1.00 76.75 251 GLU A CA 1
ATOM 2053 C C . GLU A 1 251 ? -9.954 13.307 5.371 1.00 76.75 251 GLU A C 1
ATOM 2055 O O . GLU A 1 251 ? -10.422 14.378 5.753 1.00 76.75 251 GLU A O 1
ATOM 2060 N N . LEU A 1 252 ? -10.263 12.152 5.967 1.00 69.88 252 LEU A N 1
ATOM 2061 C CA . LEU A 1 252 ? -11.224 12.068 7.072 1.00 69.88 252 LEU A CA 1
ATOM 2062 C C . LEU A 1 252 ? -10.806 12.806 8.330 1.00 69.88 252 LEU A C 1
ATOM 2064 O O . LEU A 1 252 ? -11.652 13.183 9.139 1.00 69.88 252 LEU A O 1
ATOM 2068 N N . ARG A 1 253 ? -9.503 12.989 8.520 1.00 69.81 253 ARG A N 1
ATOM 2069 C CA . ARG A 1 253 ? -8.969 13.719 9.666 1.00 69.81 253 ARG A CA 1
ATOM 2070 C C . ARG A 1 253 ? -8.920 15.217 9.456 1.00 69.81 253 ARG A C 1
ATOM 2072 O O . ARG A 1 253 ? -8.693 15.945 10.425 1.00 69.81 253 ARG A O 1
ATOM 2079 N N . LYS A 1 254 ? -9.086 15.694 8.222 1.00 68.75 254 LYS A N 1
ATOM 2080 C CA . LYS A 1 254 ? -9.085 17.129 7.973 1.00 68.75 254 LYS A CA 1
ATOM 2081 C C . LYS A 1 254 ? -10.298 17.757 8.660 1.00 68.75 254 LYS A C 1
ATOM 2083 O O . LYS A 1 254 ? -11.390 17.186 8.631 1.00 68.75 254 LYS A O 1
ATOM 2088 N N . PRO A 1 255 ? -10.131 18.931 9.288 1.00 63.56 255 PRO A N 1
ATOM 2089 C CA . PRO A 1 255 ? -11.252 19.623 9.894 1.00 63.56 255 PRO A CA 1
ATOM 2090 C C . PRO A 1 255 ? -12.314 19.926 8.829 1.00 63.56 255 PRO A C 1
ATOM 2092 O O . PRO A 1 255 ? -12.001 20.515 7.796 1.00 63.56 255 PRO A O 1
ATOM 2095 N N . LEU A 1 256 ? -13.565 19.531 9.089 1.00 61.53 256 LEU A N 1
ATOM 2096 C CA . LEU A 1 256 ? -14.714 19.850 8.244 1.00 61.53 256 LEU A CA 1
ATOM 2097 C C . LEU A 1 256 ? -14.804 21.369 8.078 1.00 61.53 256 LEU A C 1
ATOM 2099 O O . LEU A 1 256 ? -14.968 22.104 9.055 1.00 61.53 256 LEU A O 1
ATOM 2103 N N . ASN A 1 257 ? -14.721 21.840 6.837 1.00 65.75 257 ASN A N 1
ATOM 2104 C CA . ASN A 1 257 ? -15.084 23.208 6.510 1.00 65.75 257 ASN A CA 1
ATOM 2105 C C . ASN A 1 257 ? -16.607 23.264 6.297 1.00 65.75 257 ASN A C 1
ATOM 2107 O O . ASN A 1 257 ? -17.105 22.529 5.440 1.00 65.75 257 ASN A O 1
ATOM 2111 N N . PRO A 1 258 ? -17.361 24.131 7.002 1.00 67.75 258 PRO A N 1
ATOM 2112 C CA . PRO A 1 258 ? -18.804 24.265 6.802 1.00 67.75 258 PRO A CA 1
ATOM 2113 C C . PRO A 1 258 ? -19.219 24.509 5.344 1.00 67.75 258 PRO A C 1
ATOM 2115 O O . PRO A 1 258 ? -20.310 24.111 4.950 1.00 67.75 258 PRO A O 1
ATOM 2118 N N . SER A 1 259 ? -18.351 25.105 4.517 1.00 72.69 259 SER A N 1
ATOM 2119 C CA . SER A 1 259 ? -18.615 25.308 3.084 1.00 72.69 259 SER A CA 1
ATOM 2120 C C . SER A 1 259 ? -18.563 24.028 2.238 1.00 72.69 259 SER A C 1
ATOM 2122 O O . SER A 1 259 ? -19.066 24.015 1.119 1.00 72.69 259 SER A O 1
ATOM 2124 N N . GLN A 1 260 ? -17.956 22.957 2.754 1.00 71.81 260 GLN A N 1
ATOM 2125 C CA . GLN A 1 260 ? -17.848 21.645 2.104 1.00 71.81 260 GLN A CA 1
ATOM 2126 C C . GLN A 1 260 ? -18.925 20.662 2.587 1.00 71.81 260 GLN A C 1
ATOM 2128 O O . GLN A 1 260 ? -19.001 19.529 2.102 1.00 71.81 260 GLN A O 1
ATOM 2133 N N . MET A 1 261 ? -19.741 21.080 3.556 1.00 76.56 261 MET A N 1
ATOM 2134 C CA . MET A 1 261 ? -20.880 20.325 4.064 1.00 76.56 261 MET A CA 1
ATOM 2135 C C . MET A 1 261 ? -22.114 20.534 3.182 1.00 76.56 261 MET A C 1
ATOM 2137 O O . MET A 1 261 ? -22.186 21.450 2.362 1.00 76.56 261 MET A O 1
ATOM 2141 N N . GLY A 1 262 ? -23.103 19.669 3.371 1.00 83.75 262 GLY A N 1
ATOM 2142 C CA . GLY A 1 262 ? -24.387 19.744 2.686 1.00 83.75 262 GLY A CA 1
ATOM 2143 C C . GLY A 1 262 ? -24.668 18.508 1.853 1.00 83.75 262 GLY A C 1
ATOM 2144 O O . GLY A 1 262 ? -23.936 17.516 1.894 1.00 83.75 262 GLY A O 1
ATOM 2145 N N . ASP A 1 263 ? -25.773 18.557 1.127 1.00 90.94 263 ASP A N 1
ATOM 2146 C CA . ASP A 1 263 ? -26.267 17.399 0.403 1.00 90.94 263 ASP A CA 1
ATOM 2147 C C . ASP A 1 263 ? -25.531 17.200 -0.917 1.00 90.94 263 ASP A C 1
ATOM 2149 O O . ASP A 1 263 ? -25.283 18.151 -1.668 1.00 90.94 263 ASP A O 1
ATOM 2153 N N . ILE A 1 264 ? -25.147 15.949 -1.166 1.00 89.62 264 ILE A N 1
ATOM 2154 C CA . ILE A 1 264 ? -24.638 15.527 -2.463 1.00 89.62 264 ILE A CA 1
ATOM 2155 C C . ILE A 1 264 ? -25.796 15.286 -3.417 1.00 89.62 264 ILE A C 1
ATOM 2157 O O . ILE A 1 264 ? -26.886 14.865 -3.029 1.00 89.62 264 ILE A O 1
ATOM 2161 N N . THR A 1 265 ? -25.528 15.563 -4.678 1.00 91.00 265 THR A N 1
ATOM 2162 C CA . THR A 1 265 ? -26.453 15.477 -5.800 1.00 91.00 265 THR A CA 1
ATOM 2163 C C . THR A 1 265 ? -25.815 14.643 -6.904 1.00 91.00 265 THR A C 1
ATOM 2165 O O . THR A 1 265 ? -24.626 14.326 -6.851 1.00 91.00 265 THR A O 1
ATOM 2168 N N . GLN A 1 266 ? -26.569 14.326 -7.956 1.00 85.00 266 GLN A N 1
ATOM 2169 C CA . GLN A 1 266 ? -26.018 13.592 -9.096 1.00 85.00 266 GLN A CA 1
ATOM 2170 C C . GLN A 1 266 ? -24.806 14.292 -9.737 1.00 85.00 266 GLN A C 1
ATOM 2172 O O . GLN A 1 266 ? -23.914 13.625 -10.253 1.00 85.00 266 GLN A O 1
ATOM 2177 N N . THR A 1 267 ? -24.717 15.629 -9.692 1.00 85.12 267 THR A N 1
ATOM 2178 C CA . THR A 1 267 ? -23.552 16.346 -10.238 1.00 85.12 267 THR A CA 1
ATOM 2179 C C . THR A 1 267 ? -22.272 16.078 -9.459 1.00 85.12 267 THR A C 1
ATOM 2181 O O . THR A 1 267 ? -21.203 16.069 -10.062 1.00 85.12 267 THR A O 1
ATOM 2184 N N . ASP A 1 268 ? -22.373 15.803 -8.157 1.00 85.06 268 ASP A N 1
ATOM 2185 C CA . ASP A 1 268 ? -21.225 15.444 -7.320 1.00 85.06 268 ASP A CA 1
ATOM 2186 C C . ASP A 1 268 ? -20.699 14.031 -7.653 1.00 85.06 268 ASP A C 1
ATOM 2188 O O . ASP A 1 268 ? -19.538 13.727 -7.387 1.00 85.06 268 ASP A O 1
ATOM 2192 N N . LEU A 1 269 ? -21.526 13.185 -8.284 1.00 79.94 269 LEU A N 1
ATOM 2193 C CA . LEU A 1 269 ? -21.150 11.841 -8.734 1.00 79.94 269 LEU A CA 1
ATOM 2194 C C . LEU A 1 269 ? -20.515 11.821 -10.129 1.00 79.94 269 LEU A C 1
ATOM 2196 O O . LEU A 1 269 ? -19.823 10.865 -10.443 1.00 79.94 269 LEU A O 1
ATOM 2200 N N . LYS A 1 270 ? -20.696 12.863 -10.957 1.00 70.38 270 LYS A N 1
ATOM 2201 C CA . LYS A 1 270 ? -20.205 12.888 -12.354 1.00 70.38 270 LYS A CA 1
ATOM 2202 C C . LYS A 1 270 ? -18.684 12.796 -12.489 1.00 70.38 270 LYS A C 1
ATOM 2204 O O . LYS A 1 270 ? -18.197 12.366 -13.526 1.00 70.38 270 LYS A O 1
ATOM 2209 N N . ASN A 1 271 ? -17.959 13.234 -11.462 1.00 59.97 271 ASN A N 1
ATOM 2210 C CA . ASN A 1 271 ? -16.495 13.193 -11.421 1.00 59.97 271 ASN A CA 1
ATOM 2211 C C . ASN A 1 271 ? -15.955 11.950 -10.705 1.00 59.97 271 ASN A C 1
ATOM 2213 O O . ASN A 1 271 ? -14.743 11.787 -10.598 1.00 59.97 271 ASN A O 1
ATOM 2217 N N . ALA A 1 272 ? -16.837 11.112 -10.170 1.00 59.81 272 ALA A N 1
ATOM 2218 C CA . ALA A 1 272 ? -16.480 9.827 -9.608 1.00 59.81 272 ALA A CA 1
ATOM 2219 C C . ALA A 1 272 ? -16.903 8.744 -10.608 1.00 59.81 272 ALA A C 1
ATOM 2221 O O . ALA A 1 272 ? -17.875 8.933 -11.334 1.00 59.81 272 ALA A O 1
ATOM 2222 N N . ASP A 1 273 ? -16.192 7.618 -10.662 1.00 67.69 273 ASP A N 1
ATOM 2223 C CA . ASP A 1 273 ? -16.521 6.484 -11.541 1.00 67.69 273 ASP A CA 1
ATOM 2224 C C . ASP A 1 273 ? -17.801 5.757 -11.064 1.00 67.69 273 ASP A C 1
ATOM 2226 O O . ASP A 1 273 ? -17.790 4.569 -10.747 1.00 67.69 273 ASP A O 1
ATOM 2230 N N . TYR A 1 274 ? -18.912 6.490 -10.936 1.00 75.31 274 TYR A N 1
ATOM 2231 C CA . TYR A 1 274 ? -20.199 5.998 -10.467 1.00 75.31 274 TYR A CA 1
ATOM 2232 C C . TYR A 1 274 ? -20.796 5.061 -11.527 1.00 75.31 274 TYR A C 1
ATOM 2234 O O . TYR A 1 274 ? -21.070 5.501 -12.647 1.00 75.31 274 TYR A O 1
ATOM 2242 N N . PRO A 1 275 ? -21.006 3.773 -11.211 1.00 67.25 275 PRO A N 1
ATOM 2243 C CA . PRO A 1 275 ? -21.256 2.769 -12.242 1.00 67.25 275 PRO A CA 1
ATOM 2244 C C . PRO A 1 275 ? -22.727 2.678 -12.682 1.00 67.25 275 PRO A C 1
ATOM 2246 O O . PRO A 1 275 ? -23.024 1.984 -13.655 1.00 67.25 275 PRO A O 1
ATOM 2249 N N . PHE A 1 276 ? -23.658 3.360 -12.001 1.00 71.56 276 PHE A N 1
ATOM 2250 C CA . PHE A 1 276 ? -25.096 3.211 -12.247 1.00 71.56 276 PHE A CA 1
ATOM 2251 C C . PHE A 1 276 ? -25.657 4.310 -13.150 1.00 71.56 276 PHE A C 1
ATOM 2253 O O . PHE A 1 276 ? -25.341 5.489 -13.008 1.00 71.56 276 PHE A O 1
ATOM 2260 N N . LYS A 1 277 ? -26.534 3.898 -14.071 1.00 70.06 277 LYS A N 1
ATOM 2261 C CA . LYS A 1 277 ? -27.278 4.781 -14.987 1.00 70.06 277 LYS A CA 1
ATOM 2262 C C . LYS A 1 277 ? -28.749 4.962 -14.591 1.00 70.06 277 LYS A C 1
ATOM 2264 O O . LYS A 1 277 ? -29.473 5.666 -15.282 1.00 70.06 277 LYS A O 1
ATOM 2269 N N . ASP A 1 278 ? -29.194 4.286 -13.534 1.00 79.69 278 ASP A N 1
ATOM 2270 C CA . ASP A 1 278 ? -30.568 4.354 -13.037 1.00 79.69 278 ASP A CA 1
ATOM 2271 C C . ASP A 1 278 ? -30.730 5.578 -12.126 1.00 79.69 278 ASP A C 1
ATOM 2273 O O . ASP A 1 278 ? -30.192 5.620 -11.015 1.00 79.69 278 ASP A O 1
ATOM 2277 N N . ASP A 1 279 ? -31.461 6.583 -12.606 1.00 81.44 279 ASP A N 1
ATOM 2278 C CA . ASP A 1 279 ? -31.685 7.834 -11.882 1.00 81.44 279 ASP A CA 1
ATOM 2279 C C . ASP A 1 279 ? -32.518 7.653 -10.604 1.00 81.44 279 ASP A C 1
ATOM 2281 O O . ASP A 1 279 ? -32.295 8.368 -9.625 1.00 81.44 279 ASP A O 1
ATOM 2285 N N . GLU A 1 280 ? -33.456 6.705 -10.567 1.00 83.44 280 GLU A N 1
ATOM 2286 C CA . GLU A 1 280 ? -34.343 6.478 -9.419 1.00 83.44 280 GLU A CA 1
ATOM 2287 C C . GLU A 1 280 ? -33.585 5.816 -8.260 1.00 83.44 280 GLU A C 1
ATOM 2289 O O . GLU A 1 280 ? -33.630 6.292 -7.114 1.00 83.44 280 GLU A O 1
ATOM 2294 N N . LEU A 1 281 ? -32.798 4.783 -8.576 1.00 81.44 281 LEU A N 1
ATOM 2295 C CA . LEU A 1 281 ? -31.865 4.156 -7.641 1.00 81.44 281 LEU A CA 1
ATOM 2296 C C . LEU A 1 281 ? -30.849 5.180 -7.123 1.00 81.44 281 LEU A C 1
ATOM 2298 O O . LEU A 1 281 ? -30.661 5.313 -5.910 1.00 81.44 281 LEU A O 1
ATOM 2302 N N . THR A 1 282 ? -30.237 5.945 -8.034 1.00 84.69 282 THR A N 1
ATOM 2303 C CA . THR A 1 282 ? -29.229 6.959 -7.695 1.00 84.69 282 THR A CA 1
ATOM 2304 C C . THR A 1 282 ? -29.793 8.009 -6.747 1.00 84.69 282 THR A C 1
ATOM 2306 O O . THR A 1 282 ? -29.193 8.302 -5.712 1.00 84.69 282 THR A O 1
ATOM 2309 N N . ASN A 1 283 ? -30.972 8.553 -7.052 1.00 87.81 283 ASN A N 1
ATOM 2310 C CA . ASN A 1 283 ? -31.607 9.577 -6.226 1.00 87.81 283 ASN A CA 1
ATOM 2311 C C . ASN A 1 283 ? -31.967 9.052 -4.835 1.00 87.81 283 ASN A C 1
ATOM 2313 O O . ASN A 1 283 ? -31.774 9.761 -3.845 1.00 87.81 283 ASN A O 1
ATOM 2317 N N . THR A 1 284 ? -32.426 7.806 -4.735 1.00 87.38 284 THR A N 1
ATOM 2318 C CA . THR A 1 284 ? -32.762 7.206 -3.440 1.00 87.38 284 THR A CA 1
ATOM 2319 C C . THR A 1 284 ? -31.515 6.962 -2.593 1.00 87.38 284 THR A C 1
ATOM 2321 O O . THR A 1 284 ? -31.488 7.309 -1.411 1.00 87.38 284 THR A O 1
ATOM 2324 N N . LEU A 1 285 ? -30.434 6.462 -3.196 1.00 85.56 285 LEU A N 1
ATOM 2325 C CA . LEU A 1 285 ? -29.152 6.293 -2.509 1.00 85.56 285 LEU A CA 1
ATOM 2326 C C . LEU A 1 285 ? -28.574 7.637 -2.038 1.00 85.56 285 LEU A C 1
ATOM 2328 O O . LEU A 1 285 ? -28.116 7.740 -0.898 1.00 85.56 285 LEU A O 1
ATOM 2332 N N . LEU A 1 286 ? -28.666 8.685 -2.867 1.00 89.88 286 LEU A N 1
ATOM 2333 C CA . LEU A 1 286 ? -28.288 10.053 -2.495 1.00 89.88 286 LEU A CA 1
ATOM 2334 C C . LEU A 1 286 ? -29.116 10.575 -1.308 1.00 89.88 286 LEU A C 1
ATOM 2336 O O . LEU A 1 286 ? -28.569 11.187 -0.394 1.00 89.88 286 LEU A O 1
ATOM 2340 N N . GLN A 1 287 ? -30.424 10.315 -1.268 1.00 90.19 287 GLN A N 1
ATOM 2341 C CA . GLN A 1 287 ? -31.261 10.701 -0.126 1.00 90.19 287 GLN A CA 1
ATOM 2342 C C . GLN A 1 287 ? -30.872 9.956 1.153 1.00 90.19 287 GLN A C 1
ATOM 2344 O O . GLN A 1 287 ? -30.723 10.580 2.208 1.00 90.19 287 GLN A O 1
ATOM 2349 N N . LEU A 1 288 ? -30.683 8.636 1.067 1.00 87.38 288 LEU A N 1
ATOM 2350 C CA . LEU A 1 288 ? -30.314 7.813 2.216 1.00 87.38 288 LEU A CA 1
ATOM 2351 C C . LEU A 1 288 ? -28.967 8.251 2.795 1.00 87.38 288 LEU A C 1
ATOM 2353 O O . LEU A 1 288 ? -28.861 8.452 4.006 1.00 87.38 288 LEU A O 1
ATOM 2357 N N . ILE A 1 289 ? -27.966 8.482 1.943 1.00 86.12 289 ILE A N 1
ATOM 2358 C CA . ILE A 1 289 ? -26.638 8.895 2.394 1.00 86.12 289 ILE A CA 1
ATOM 2359 C C . ILE A 1 289 ? -26.621 10.342 2.907 1.00 86.12 289 ILE A C 1
ATOM 2361 O O . ILE A 1 289 ? -25.991 10.634 3.922 1.00 86.12 289 ILE A O 1
ATOM 2365 N N . ASN A 1 290 ? -27.377 11.255 2.295 1.00 89.62 290 ASN A N 1
ATOM 2366 C CA . ASN A 1 290 ? -27.505 12.619 2.810 1.00 89.62 290 ASN A CA 1
ATOM 2367 C C . ASN A 1 290 ? -28.147 12.653 4.196 1.00 89.62 290 ASN A C 1
ATOM 2369 O O . ASN A 1 290 ? -27.659 13.359 5.081 1.00 89.62 290 ASN A O 1
ATOM 2373 N N . LYS A 1 291 ? -29.195 11.847 4.397 1.00 88.25 291 LYS A N 1
ATOM 2374 C CA . LYS A 1 291 ? -29.892 11.724 5.678 1.00 88.25 291 LYS A CA 1
ATOM 2375 C C . LYS A 1 291 ? -29.014 11.077 6.744 1.00 88.25 291 LYS A C 1
ATOM 2377 O O . LYS A 1 291 ? -28.957 11.572 7.866 1.00 88.25 291 LYS A O 1
ATOM 2382 N N . GLN A 1 292 ? -28.354 9.972 6.407 1.00 82.19 292 GLN A N 1
ATOM 2383 C CA . GLN A 1 292 ? -27.556 9.205 7.360 1.00 82.19 292 GLN A CA 1
ATOM 2384 C C . GLN A 1 292 ? -26.274 9.944 7.768 1.00 82.19 292 GLN A C 1
ATOM 2386 O O . GLN A 1 292 ? -25.877 9.874 8.928 1.00 82.19 292 GLN A O 1
ATOM 2391 N N . TYR A 1 293 ? -25.678 10.713 6.854 1.00 80.75 293 TYR A N 1
ATOM 2392 C CA . TYR A 1 293 ? -24.413 11.419 7.071 1.00 80.75 293 TYR A CA 1
ATOM 2393 C C . TYR A 1 293 ? -24.572 12.936 6.957 1.00 80.75 293 TYR A C 1
ATOM 2395 O O . TYR A 1 293 ? -23.749 13.620 6.353 1.00 80.75 293 TYR A O 1
ATOM 2403 N N . SER A 1 294 ? -25.630 13.500 7.544 1.00 83.19 294 SER A N 1
ATOM 2404 C CA . SER A 1 294 ? -25.950 14.934 7.426 1.00 83.19 294 SER A CA 1
ATOM 2405 C C . SER A 1 294 ? -24.838 15.875 7.917 1.00 83.19 294 SER A C 1
ATOM 2407 O O . SER A 1 294 ? -24.815 17.045 7.551 1.00 83.19 294 SER A O 1
ATOM 2409 N N . GLN A 1 295 ? -23.946 15.373 8.776 1.00 78.94 295 GLN A N 1
ATOM 2410 C CA . GLN A 1 295 ? -22.831 16.129 9.357 1.00 78.94 295 GLN A CA 1
ATOM 2411 C C . GLN A 1 295 ? -21.504 15.926 8.609 1.00 78.94 295 GLN A C 1
ATOM 2413 O O . GLN A 1 295 ? -20.492 16.494 9.006 1.00 78.94 295 GLN A O 1
ATOM 2418 N N . GLU A 1 296 ? -21.495 15.135 7.536 1.00 76.19 296 GLU A N 1
ATOM 2419 C CA . GLU A 1 296 ? -20.297 14.867 6.743 1.00 76.19 296 GLU A CA 1
ATOM 2420 C C . GLU A 1 296 ? -20.132 15.854 5.582 1.00 76.19 296 GLU A C 1
ATOM 2422 O O . GLU A 1 296 ? -21.087 16.491 5.120 1.00 76.19 296 GLU A O 1
ATOM 2427 N N . THR A 1 297 ? -18.903 15.957 5.065 1.00 81.19 297 THR A N 1
ATOM 2428 C CA . THR A 1 297 ? -18.655 16.682 3.811 1.00 81.19 297 THR A CA 1
ATOM 2429 C C . THR A 1 297 ? -19.284 15.970 2.619 1.00 81.19 297 THR A C 1
ATOM 2431 O O . THR A 1 297 ? -19.443 14.746 2.603 1.00 81.19 297 THR A O 1
ATOM 2434 N N . LYS A 1 298 ? -19.547 16.732 1.555 1.00 83.94 298 LYS A N 1
ATOM 2435 C CA . LYS A 1 298 ? -19.961 16.177 0.264 1.00 83.94 298 LYS A CA 1
ATOM 2436 C C . LYS A 1 298 ? -18.985 15.114 -0.250 1.00 83.94 298 LYS A C 1
ATOM 2438 O O . LYS A 1 298 ? -19.405 14.027 -0.630 1.00 83.94 298 LYS A O 1
ATOM 2443 N N . ALA A 1 299 ? -17.681 15.385 -0.175 1.00 77.00 299 ALA A N 1
ATOM 2444 C CA . ALA A 1 299 ? -16.645 14.439 -0.587 1.00 77.00 299 ALA A CA 1
ATOM 2445 C C . ALA A 1 299 ? -16.701 13.122 0.208 1.00 77.00 299 ALA A C 1
ATOM 2447 O O . ALA A 1 299 ? -16.615 12.043 -0.378 1.00 77.00 299 ALA A O 1
ATOM 2448 N N . ARG A 1 300 ? -16.915 13.190 1.531 1.00 76.06 300 ARG A N 1
ATOM 2449 C CA . ARG A 1 300 ? -17.055 11.996 2.374 1.00 76.06 300 ARG A CA 1
ATOM 2450 C C . ARG A 1 300 ? -18.301 11.193 2.021 1.00 76.06 300 ARG A C 1
ATOM 2452 O O . ARG A 1 300 ? -18.209 9.976 1.892 1.00 76.06 300 ARG A O 1
ATOM 2459 N N . LYS A 1 301 ? -19.438 11.854 1.801 1.00 83.12 301 LYS A N 1
ATOM 2460 C CA . LYS A 1 301 ? -20.654 11.176 1.337 1.00 83.12 301 LYS A CA 1
ATOM 2461 C C . LYS A 1 301 ? -20.404 10.438 0.016 1.00 83.12 301 LYS A C 1
ATOM 2463 O O . LYS A 1 301 ? -20.727 9.263 -0.074 1.00 83.12 301 LYS A O 1
ATOM 2468 N N . VAL A 1 302 ? -19.748 11.065 -0.966 1.00 83.06 302 VAL A N 1
ATOM 2469 C CA . VAL A 1 302 ? -19.390 10.386 -2.228 1.00 83.06 302 VAL A CA 1
ATOM 2470 C C . VAL A 1 302 ? -18.481 9.178 -1.974 1.00 83.06 302 VAL A C 1
ATOM 2472 O O . VAL A 1 302 ? -18.756 8.100 -2.489 1.00 83.06 302 VAL A O 1
ATOM 2475 N N . ALA A 1 303 ? -17.442 9.313 -1.146 1.00 74.81 303 ALA A N 1
ATOM 2476 C CA . ALA A 1 303 ? -16.520 8.214 -0.852 1.00 74.81 303 ALA A CA 1
ATOM 2477 C C . ALA A 1 303 ? -17.204 7.023 -0.156 1.00 74.81 303 ALA A C 1
ATOM 2479 O O . ALA A 1 303 ? -16.983 5.883 -0.552 1.00 74.81 303 ALA A O 1
ATOM 2480 N N . LEU A 1 304 ? -18.058 7.281 0.842 1.00 75.44 304 LEU A N 1
ATOM 2481 C CA . LEU A 1 304 ? -18.854 6.248 1.518 1.00 75.44 304 LEU A CA 1
ATOM 2482 C C . LEU A 1 304 ? -19.771 5.523 0.533 1.00 75.44 304 LEU A C 1
ATOM 2484 O O . LEU A 1 304 ? -19.870 4.301 0.567 1.00 75.44 304 LEU A O 1
ATOM 2488 N N . LEU A 1 305 ? -20.397 6.277 -0.373 1.00 78.62 305 LEU A N 1
ATOM 2489 C CA . LEU A 1 305 ? -21.238 5.706 -1.414 1.00 78.62 305 LEU A CA 1
ATOM 2490 C C . LEU A 1 305 ? -20.434 4.769 -2.328 1.00 78.62 305 LEU A C 1
ATOM 2492 O O . LEU A 1 305 ? -20.869 3.658 -2.602 1.00 78.62 305 LEU A O 1
ATOM 2496 N N . MET A 1 306 ? -19.238 5.189 -2.753 1.00 76.81 306 MET A N 1
ATOM 2497 C CA . MET A 1 306 ? -18.369 4.385 -3.619 1.00 76.81 306 MET A CA 1
ATOM 2498 C C . MET A 1 306 ? -17.794 3.148 -2.922 1.00 76.81 306 MET A C 1
ATOM 2500 O O . MET A 1 306 ? -17.665 2.109 -3.564 1.00 76.81 306 MET A O 1
ATOM 2504 N N . ASP A 1 307 ? -17.461 3.229 -1.630 1.00 68.88 307 ASP A N 1
ATOM 2505 C CA . ASP A 1 307 ? -16.954 2.084 -0.854 1.00 68.88 307 ASP A CA 1
ATOM 2506 C C . ASP A 1 307 ? -17.999 0.961 -0.758 1.00 68.88 307 ASP A C 1
ATOM 2508 O O . ASP A 1 307 ? -17.663 -0.213 -0.923 1.00 68.88 307 ASP A O 1
ATOM 2512 N N . ILE A 1 308 ? -19.280 1.324 -0.605 1.00 69.50 308 ILE A N 1
ATOM 2513 C CA . ILE A 1 308 ? -20.406 0.376 -0.629 1.00 69.50 308 ILE A CA 1
ATOM 2514 C C . ILE A 1 308 ? -20.467 -0.378 -1.971 1.00 69.50 308 ILE A C 1
ATOM 2516 O O . ILE A 1 308 ? -20.797 -1.561 -1.991 1.00 69.50 308 ILE A O 1
ATOM 2520 N N . PHE A 1 309 ? -20.104 0.265 -3.087 1.00 70.00 309 PHE A N 1
ATOM 2521 C CA . PHE A 1 309 ? -20.151 -0.359 -4.416 1.00 70.00 309 PHE A CA 1
ATOM 2522 C C . PHE A 1 309 ? -18.898 -1.144 -4.796 1.00 70.00 309 PHE A C 1
ATOM 2524 O O . PHE A 1 309 ? -18.997 -2.087 -5.577 1.00 70.00 309 PHE A O 1
ATOM 2531 N N . LYS A 1 310 ? -17.720 -0.751 -4.296 1.00 61.12 310 LYS A N 1
ATOM 2532 C CA . LYS A 1 310 ? -16.443 -1.382 -4.669 1.00 61.12 310 LYS A CA 1
ATOM 2533 C C . LYS A 1 310 ? -16.269 -2.780 -4.083 1.00 61.12 310 LYS A C 1
ATOM 2535 O O . LYS A 1 310 ? -15.552 -3.581 -4.671 1.00 61.12 310 LYS A O 1
ATOM 2540 N N . ASN A 1 311 ? -16.894 -3.080 -2.944 1.00 54.53 311 ASN A N 1
ATOM 2541 C CA . ASN A 1 311 ? -16.767 -4.392 -2.313 1.00 54.53 311 ASN A CA 1
ATOM 2542 C C . ASN A 1 311 ? -18.105 -4.889 -1.722 1.00 54.53 311 ASN A C 1
ATOM 2544 O O . ASN A 1 311 ? -18.259 -4.973 -0.499 1.00 54.53 311 ASN A O 1
ATOM 2548 N N . PRO A 1 312 ? -19.087 -5.212 -2.589 1.00 48.97 312 PRO A N 1
ATOM 2549 C CA . PRO A 1 312 ? -20.477 -5.461 -2.199 1.00 48.97 312 PRO A CA 1
ATOM 2550 C C . PRO A 1 312 ? -20.697 -6.754 -1.395 1.00 48.97 312 PRO A C 1
ATOM 2552 O O . PRO A 1 312 ? -21.804 -7.027 -0.952 1.00 48.97 312 PRO A O 1
ATOM 2555 N N . TYR A 1 313 ? -19.681 -7.594 -1.186 1.00 49.94 313 TYR A N 1
ATOM 2556 C CA . TYR A 1 313 ? -19.895 -8.889 -0.524 1.00 49.94 313 TYR A CA 1
ATOM 2557 C C . TYR A 1 313 ? -18.873 -9.242 0.565 1.00 49.94 313 TYR A C 1
ATOM 2559 O O . TYR A 1 313 ? -19.109 -10.209 1.283 1.00 49.94 313 TYR A O 1
ATOM 2567 N N . HIS A 1 314 ? -17.809 -8.447 0.760 1.00 45.47 314 HIS A N 1
ATOM 2568 C CA . HIS A 1 314 ? -16.766 -8.741 1.759 1.00 45.47 314 HIS A CA 1
ATOM 2569 C C . HIS A 1 314 ? -16.430 -7.606 2.744 1.00 45.47 314 HIS A C 1
ATOM 2571 O O . HIS A 1 314 ? -15.524 -7.764 3.554 1.00 45.47 314 HIS A O 1
ATOM 2577 N N . ASN A 1 315 ? -17.162 -6.486 2.759 1.00 45.94 315 ASN A N 1
ATOM 2578 C CA . ASN A 1 315 ? -16.836 -5.359 3.644 1.00 45.94 315 ASN A CA 1
ATOM 2579 C C . ASN A 1 315 ? -17.762 -5.262 4.877 1.00 45.94 315 ASN A C 1
ATOM 2581 O O . ASN A 1 315 ? -18.994 -5.266 4.772 1.00 45.94 315 ASN A O 1
ATOM 2585 N N . THR A 1 316 ? -17.157 -5.042 6.048 1.00 46.50 316 THR A N 1
ATOM 2586 C CA . THR A 1 316 ? -17.792 -4.535 7.280 1.00 46.50 316 THR A CA 1
ATOM 2587 C C . THR A 1 316 ? -18.679 -3.300 7.055 1.00 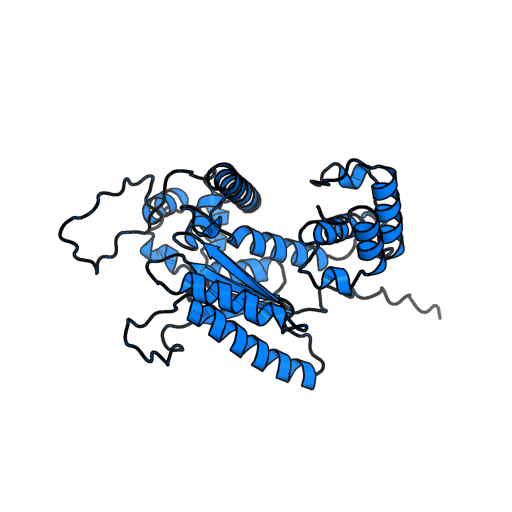46.50 316 THR A C 1
ATOM 2589 O O . THR A 1 316 ? -19.661 -3.129 7.772 1.00 46.50 316 THR A O 1
ATOM 2592 N N . ALA A 1 317 ? -18.434 -2.497 6.012 1.00 43.19 317 ALA A N 1
ATOM 2593 C CA . ALA A 1 317 ? -19.275 -1.353 5.636 1.00 43.19 317 ALA A CA 1
ATOM 2594 C C . ALA A 1 317 ? -20.752 -1.730 5.383 1.00 43.19 317 ALA A C 1
ATOM 2596 O O . ALA A 1 317 ? -21.653 -0.950 5.686 1.00 43.19 317 ALA A O 1
ATOM 2597 N N . CYS A 1 318 ? -21.036 -2.950 4.904 1.00 46.75 318 CYS A N 1
ATOM 2598 C CA . CYS A 1 318 ? -22.416 -3.430 4.747 1.00 46.75 318 CYS A CA 1
ATOM 2599 C C . CYS A 1 318 ? -23.111 -3.693 6.092 1.00 46.75 318 CYS A C 1
ATOM 2601 O O . CYS A 1 318 ? -24.331 -3.566 6.191 1.00 46.75 318 CYS A O 1
ATOM 2603 N N . HIS A 1 319 ? -22.339 -4.035 7.127 1.00 48.62 319 HIS A N 1
ATOM 2604 C CA . HIS A 1 319 ? -22.844 -4.239 8.486 1.00 48.62 319 HIS A CA 1
ATOM 2605 C C . HIS A 1 319 ? -23.053 -2.901 9.208 1.00 48.62 319 HIS A C 1
ATOM 2607 O O . HIS A 1 319 ? -23.976 -2.765 10.007 1.00 48.62 319 HIS A O 1
ATOM 2613 N N . GLU A 1 320 ? -22.235 -1.896 8.894 1.00 51.22 320 GLU A N 1
ATOM 2614 C CA . GLU A 1 320 ? -22.333 -0.551 9.470 1.00 51.22 320 GLU A CA 1
ATOM 2615 C C . GLU A 1 320 ? -23.417 0.308 8.789 1.00 51.22 320 GLU A C 1
ATOM 2617 O O . GLU A 1 320 ? -23.921 1.265 9.384 1.00 51.22 320 GLU A O 1
ATOM 2622 N N . HIS A 1 321 ? -23.790 0.002 7.539 1.00 64.12 321 HIS A N 1
ATOM 2623 C CA . HIS A 1 321 ? -24.662 0.842 6.699 1.00 64.12 321 HIS A CA 1
ATOM 2624 C C . HIS A 1 321 ? -25.841 0.058 6.101 1.00 64.12 321 HIS A C 1
ATOM 2626 O O . HIS A 1 321 ? -26.194 0.206 4.928 1.00 64.12 321 HIS A O 1
ATOM 2632 N N . THR A 1 322 ? -26.476 -0.767 6.936 1.00 62.50 322 THR A N 1
ATOM 2633 C CA . THR A 1 322 ? -27.508 -1.746 6.559 1.00 62.50 322 THR A CA 1
ATOM 2634 C C . THR A 1 322 ? -28.655 -1.182 5.726 1.00 62.50 322 THR A C 1
ATOM 2636 O O . THR A 1 322 ? -29.103 -1.868 4.818 1.00 62.50 322 THR A O 1
ATOM 2639 N N . ASN A 1 323 ? -29.115 0.052 5.953 1.00 70.62 323 ASN A N 1
ATOM 2640 C CA . ASN A 1 323 ? -30.221 0.630 5.174 1.00 70.62 323 ASN A CA 1
ATOM 2641 C C . ASN A 1 323 ? -29.829 0.955 3.725 1.00 70.62 323 ASN A C 1
ATOM 2643 O O . ASN A 1 323 ? -30.582 0.655 2.801 1.00 70.62 323 ASN A O 1
ATOM 2647 N N . ILE A 1 324 ? -28.648 1.550 3.527 1.00 71.44 324 ILE A N 1
ATOM 2648 C CA . ILE A 1 324 ? -28.134 1.903 2.195 1.00 71.44 324 ILE A CA 1
ATOM 2649 C C . ILE A 1 324 ? -27.774 0.623 1.439 1.00 71.44 324 ILE A C 1
ATOM 2651 O O . ILE A 1 324 ? -28.179 0.446 0.293 1.00 71.44 324 ILE A O 1
ATOM 2655 N N . ALA A 1 325 ? -27.081 -0.296 2.115 1.00 66.44 325 ALA A N 1
ATOM 2656 C CA . ALA A 1 325 ? -26.689 -1.581 1.556 1.00 66.44 325 ALA A CA 1
ATOM 2657 C C . ALA A 1 325 ? -27.910 -2.456 1.206 1.00 66.44 325 ALA A C 1
ATOM 2659 O O . ALA A 1 325 ? -27.987 -2.985 0.104 1.00 66.44 325 ALA A O 1
ATOM 2660 N N . SER A 1 326 ? -28.910 -2.556 2.092 1.00 69.88 326 SER A N 1
ATOM 2661 C CA . SER A 1 326 ? -30.125 -3.351 1.836 1.00 69.88 326 SER A CA 1
ATOM 2662 C C . SER A 1 326 ? -30.919 -2.823 0.646 1.00 69.88 326 SER A C 1
ATOM 2664 O O . SER A 1 326 ? -31.360 -3.619 -0.178 1.00 69.88 326 SER A O 1
ATOM 2666 N N . TYR A 1 327 ? -31.081 -1.499 0.534 1.00 73.44 327 TYR A N 1
ATOM 2667 C CA . TYR A 1 327 ? -31.761 -0.899 -0.616 1.00 73.44 327 TYR A CA 1
ATOM 2668 C C . TYR A 1 327 ? -31.007 -1.195 -1.915 1.00 73.44 327 TYR A C 1
ATOM 2670 O O . TYR A 1 327 ? -31.598 -1.619 -2.905 1.00 73.44 327 TYR A O 1
ATOM 2678 N N . PHE A 1 328 ? -29.681 -1.050 -1.889 1.00 71.44 328 PHE A N 1
ATOM 2679 C CA . PHE A 1 328 ? -28.834 -1.392 -3.022 1.00 71.44 328 PHE A CA 1
ATOM 2680 C C . PHE A 1 328 ? -29.006 -2.862 -3.460 1.00 71.44 328 PHE A C 1
ATOM 2682 O O . PHE A 1 328 ? -29.286 -3.119 -4.631 1.00 71.44 328 PHE A O 1
ATOM 2689 N N . TYR A 1 329 ? -28.944 -3.825 -2.532 1.00 69.50 329 TYR A N 1
ATOM 2690 C CA . TYR A 1 329 ? -29.075 -5.257 -2.853 1.00 69.50 329 TYR A CA 1
ATOM 2691 C C . TYR A 1 329 ? -30.470 -5.682 -3.317 1.00 69.50 329 TYR A C 1
ATOM 2693 O O . TYR A 1 329 ? -30.588 -6.655 -4.060 1.00 69.50 329 TYR A O 1
ATOM 2701 N N . GLN A 1 330 ? -31.526 -4.975 -2.908 1.00 72.31 330 GLN A N 1
ATOM 2702 C CA . GLN A 1 330 ? -32.885 -5.240 -3.394 1.00 72.31 330 GLN A CA 1
ATOM 2703 C C . GLN A 1 330 ? -33.048 -4.898 -4.878 1.00 72.31 330 GLN A C 1
ATOM 2705 O O . GLN A 1 330 ? -33.796 -5.576 -5.581 1.00 72.31 330 GLN A O 1
ATOM 2710 N N . HIS A 1 331 ? -32.344 -3.869 -5.351 1.00 70.50 331 HIS A N 1
ATOM 2711 C CA . HIS A 1 331 ? -32.467 -3.362 -6.719 1.00 70.50 331 HIS A CA 1
ATOM 2712 C C . HIS A 1 331 ? -31.357 -3.847 -7.664 1.00 70.50 331 HIS A C 1
ATOM 2714 O O . HIS A 1 331 ? -31.535 -3.783 -8.877 1.00 70.50 331 HIS A O 1
ATOM 2720 N N . TYR A 1 332 ? -30.255 -4.382 -7.129 1.00 68.06 332 TYR A N 1
ATOM 2721 C CA . TYR A 1 332 ? -29.193 -5.067 -7.879 1.00 68.06 332 TYR A CA 1
ATOM 2722 C C . TYR A 1 332 ? -28.863 -6.444 -7.261 1.00 68.06 332 TYR A C 1
ATOM 2724 O O . TYR A 1 332 ? -27.766 -6.653 -6.730 1.00 68.06 332 TYR A O 1
ATOM 2732 N N . PRO A 1 333 ? -29.804 -7.407 -7.289 1.00 54.12 333 PRO A N 1
ATOM 2733 C CA . PRO A 1 333 ? -29.518 -8.781 -6.890 1.00 54.12 333 PRO A CA 1
ATOM 2734 C C . PRO A 1 333 ? -28.516 -9.425 -7.864 1.00 54.12 333 PRO A C 1
ATOM 2736 O O . PRO A 1 333 ? -28.494 -9.094 -9.048 1.00 54.12 333 PRO A O 1
ATOM 2739 N N . ARG A 1 334 ? -27.672 -10.334 -7.355 1.00 55.31 334 ARG A N 1
ATOM 2740 C CA . ARG A 1 334 ? -26.627 -11.047 -8.115 1.00 55.31 334 ARG A CA 1
ATOM 2741 C C . ARG A 1 334 ? -27.113 -11.538 -9.489 1.00 55.31 334 ARG A C 1
ATOM 2743 O O . ARG A 1 334 ? -28.177 -12.147 -9.577 1.00 55.31 334 ARG A O 1
ATOM 2750 N N . SER A 1 335 ? -26.270 -11.359 -10.505 1.00 38.59 335 SER A N 1
ATOM 2751 C CA . SER A 1 335 ? -26.172 -12.271 -11.653 1.00 38.59 335 SER A CA 1
ATOM 2752 C C . SER A 1 335 ? -25.219 -13.410 -11.327 1.00 38.59 335 SER A C 1
ATOM 2754 O O . SER A 1 335 ? -24.125 -13.075 -10.811 1.00 38.59 335 SER A O 1
#

Sequence (335 aa):
MILKPRVAQFKEPEQFSILIVCEDSKSAVYYFERKIKECALSKTATIEKIDSQDIAVDVEGSKKGSAPKSVVDYAISKRDEYNKQAKKKGMYLYKKVYCVMDVDDHPTLNEAIDKIYSVNETNIDSELIHIVSNENFEIWYLLHFLEYSTKALHRPPSQKNKSPRKIFIPPDQRIDKLIETFLGEDYEDLKSYPQIFQLIKEKGGDEQKAIQYANKLEKYHREHSPDQPVYLSNPSTEVYQLIVKLNELAELRKPLNPSQMGDITQTDLKNADYPFKDDELTNTLLQLINKQYSQETKARKVALLMDIFKNPYHNTACHEHTNIASYFYQHYPRS

pLDDT: mean 78.71, std 18.13, range [24.92, 97.69]

Radius of gyration: 21.9 Å; chains: 1; bounding box: 61×60×51 Å

Secondary structure (DSSP, 8-state):
-----------SSSS-EEEEEESSSSHHHHHHHHHHHHTT-TTTEEEEE--TTS----SS---SS--HHHHHHHHHHHHHHHHHHHHHHTPPPEEEEEEEEE--S-TTHHHHHHHHHHHHHH-SS-EEEEEEEES-TTHHHHHTTS----S--BPPPPTT---SS-----GGGBHHHHHHHHH-S-HHHHTT-TTHHHHHHHTT--HHHHHHHHHHHHHHHHHH-TTS-GGGSSSEE-HHHHHHHHHHHHHHHSPPPGGGBS---HHHHTT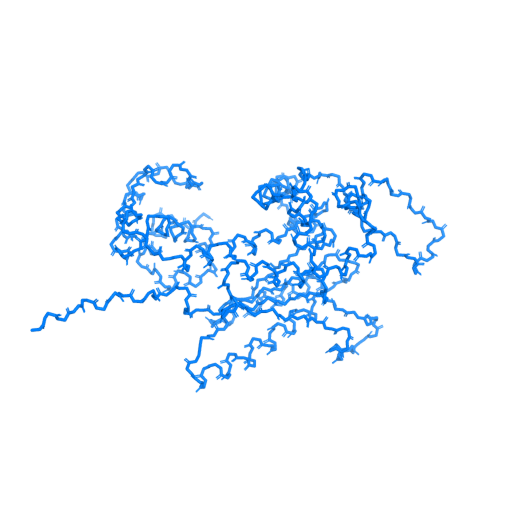TT-----HHHHHHHHHHHHHHTTTSBHHHHHHHHHHHHH-TTT-THHHH-HHHHHHHHHHS---